Protein AF-A0A0P4WI98-F1 (afdb_monomer)

Foldseek 3Di:
DDDDPDADWDWDFDWDDDPPDTDGPDIDTLPLQAEEEEFEEDEDPLVLQLVQLVLCLVQQLVHSAAYEYEYEYEDDPCLVSNVVSNCVNPPRPNYHYHYHYDYDDGALVVRVVVSVVPDDPRHQFYDYDYSNDHDHNVRVVCRSVPDPGPPDDDDDWDWPQADVVVVQVVVVHDDDPDDDPPDDPVRTDTPPPPPDND

Radius of gyration: 18.63 Å; Cα contacts (8 Å, |Δi|>4): 311; chains: 1; bounding box: 47×48×59 Å

InterPro domains:
  IPR008428 Chondroitin N-acetylgalactosaminyltransferase [PF05679] (9-196)
  IPR029044 Nucleotide-diphospho-sugar transferases [G3DSA:3.90.550.10] (20-195)
  IPR029044 Nucleotide-diphospho-sugar transferases [SSF53448] (17-154)
  IPR051227 Chondroitin sulfate glycosyltransferase [PTHR12369] (11-196)

Solvent-accessible surface area (backbone atoms only — not comparable to full-atom values): 12168 Å² total; per-residue (Å²): 139,81,82,80,81,80,75,87,79,50,76,38,72,44,67,46,75,58,103,82,62,77,40,81,75,42,81,45,79,44,64,90,77,60,26,38,30,34,34,31,44,48,63,74,61,47,73,40,44,37,53,31,41,51,44,50,41,61,42,25,61,81,43,89,47,36,36,39,45,34,38,24,36,30,63,58,100,50,53,68,59,43,52,55,38,55,55,75,35,64,89,38,61,45,43,46,78,46,82,43,79,39,82,66,83,86,44,63,70,60,26,47,53,53,41,60,72,70,51,60,92,73,49,72,38,77,44,85,42,66,51,85,56,86,80,49,54,70,54,56,52,46,59,65,55,61,39,46,82,97,78,47,82,76,80,82,78,52,73,40,74,68,53,59,69,63,62,23,53,80,65,78,42,79,77,66,98,72,89,73,86,79,84,46,87,89,53,41,47,72,48,88,79,75,82,78,86,124

Nearest PDB structures (foldseek):
  4irp-assembly3_A  TM=8.801E-01  e=2.056E-03  Homo sapiens
  6mw5-assembly1_A  TM=6.268E-01  e=1.174E-03  Globisporangium ultimum
  5ahw-assembly3_E  TM=5.487E-01  e=3.191E-02  Mycolicibacterium smegmatis MC2 155
  6xl1-assembly1_B  TM=5.327E-01  e=4.637E-02  Treponema succinifaciens DSM 2489
  8kc0-assembly1_A  TM=4.877E-01  e=2.069E-01  synthetic construct

Mean predicted aligned error: 13.71 Å

Structure (mmCIF, N/CA/C/O backbone):
data_AF-A0A0P4WI98-F1
#
_entry.id   AF-A0A0P4WI98-F1
#
loop_
_atom_site.group_PDB
_atom_site.id
_atom_site.type_symbol
_atom_site.label_atom_id
_atom_site.label_alt_id
_atom_site.label_comp_id
_atom_site.label_asym_id
_atom_site.label_entity_id
_atom_site.label_seq_id
_atom_site.pdbx_PDB_ins_code
_atom_site.Cartn_x
_atom_site.Cartn_y
_atom_site.Cartn_z
_atom_site.occupancy
_atom_site.B_iso_or_equiv
_atom_site.auth_seq_id
_atom_site.auth_comp_id
_atom_site.auth_asym_id
_atom_site.auth_atom_id
_atom_site.pdbx_PDB_model_num
ATOM 1 N N . MET A 1 1 ? -3.860 9.285 -41.348 1.00 31.94 1 MET A N 1
ATOM 2 C CA . MET A 1 1 ? -2.802 8.400 -40.815 1.00 31.94 1 MET A CA 1
ATOM 3 C C . MET A 1 1 ? -3.021 8.312 -39.312 1.00 31.94 1 MET A C 1
ATOM 5 O O . MET A 1 1 ? -2.709 9.268 -38.624 1.00 31.94 1 MET A O 1
ATOM 9 N N . CYS A 1 2 ? -3.657 7.247 -38.821 1.00 32.75 2 CYS A N 1
ATOM 10 C CA . CYS A 1 2 ? -3.847 7.026 -37.383 1.00 32.75 2 CYS A CA 1
ATOM 11 C C . CYS A 1 2 ? -2.866 5.945 -36.934 1.00 32.75 2 CYS A C 1
ATOM 13 O O . CYS A 1 2 ? -2.950 4.805 -37.389 1.00 32.75 2 CYS A O 1
ATOM 15 N N . SER A 1 3 ? -1.919 6.323 -36.079 1.00 34.91 3 SER A N 1
ATOM 16 C CA . SER A 1 3 ? -1.042 5.401 -35.369 1.00 34.91 3 SER A CA 1
ATOM 17 C C . SER A 1 3 ? -1.870 4.607 -34.360 1.00 34.91 3 SER A C 1
ATOM 19 O O . SER A 1 3 ? -2.483 5.191 -33.468 1.00 34.91 3 SER A O 1
ATOM 21 N N . LYS A 1 4 ? -1.895 3.281 -34.502 1.00 33.59 4 LYS A N 1
ATOM 22 C CA . LYS A 1 4 ? -2.396 2.380 -33.463 1.00 33.59 4 LYS A CA 1
ATOM 23 C C . LYS A 1 4 ? -1.423 2.434 -32.283 1.00 33.59 4 LYS A C 1
ATOM 25 O O . LYS A 1 4 ? -0.285 1.998 -32.421 1.00 33.59 4 LYS A O 1
ATOM 30 N N . SER A 1 5 ? -1.867 2.973 -31.154 1.00 37.75 5 SER A N 1
ATOM 31 C CA . SER A 1 5 ? -1.235 2.752 -29.854 1.00 37.75 5 SER A CA 1
ATOM 32 C C . SER A 1 5 ? -1.527 1.309 -29.442 1.00 37.75 5 SER A C 1
ATOM 34 O O . SER A 1 5 ? -2.656 0.976 -29.087 1.00 37.75 5 SER A O 1
ATOM 36 N N . SER A 1 6 ? -0.542 0.426 -29.585 1.00 37.12 6 SER A N 1
ATOM 37 C CA . SER A 1 6 ? -0.626 -0.945 -29.082 1.00 37.12 6 SER A CA 1
ATOM 38 C C . SER A 1 6 ? -0.494 -0.920 -27.563 1.00 37.12 6 SER A C 1
ATOM 40 O O . SER A 1 6 ? 0.593 -0.651 -27.048 1.00 37.12 6 SER A O 1
ATOM 42 N N . SER A 1 7 ? -1.594 -1.188 -26.865 1.00 40.09 7 SER A N 1
ATOM 43 C CA . SER A 1 7 ? -1.575 -1.518 -25.444 1.00 40.09 7 SER A CA 1
ATOM 44 C C . SER A 1 7 ? -0.758 -2.805 -25.217 1.00 40.09 7 SER A C 1
ATOM 46 O O . SER A 1 7 ? -0.714 -3.678 -26.089 1.00 40.09 7 SER A O 1
ATOM 48 N N . PRO A 1 8 ? -0.064 -2.938 -24.079 1.00 41.56 8 PRO A N 1
ATOM 49 C CA . PRO A 1 8 ? 0.776 -4.084 -23.781 1.00 41.56 8 PRO A CA 1
ATOM 50 C C . PRO A 1 8 ? -0.104 -5.285 -23.419 1.00 41.56 8 PRO A C 1
ATOM 52 O O . PRO A 1 8 ? -0.578 -5.407 -22.293 1.00 41.56 8 PRO A O 1
ATOM 55 N N . GLU A 1 9 ? -0.310 -6.184 -24.379 1.00 42.66 9 GLU A N 1
ATOM 56 C CA . GLU A 1 9 ? -0.909 -7.499 -24.140 1.00 42.66 9 GLU A CA 1
ATOM 57 C C . GLU A 1 9 ? 0.062 -8.353 -23.311 1.00 42.66 9 GLU A C 1
ATOM 59 O O . GLU A 1 9 ? 1.153 -8.706 -23.762 1.00 42.66 9 GLU A O 1
ATOM 64 N N . ALA A 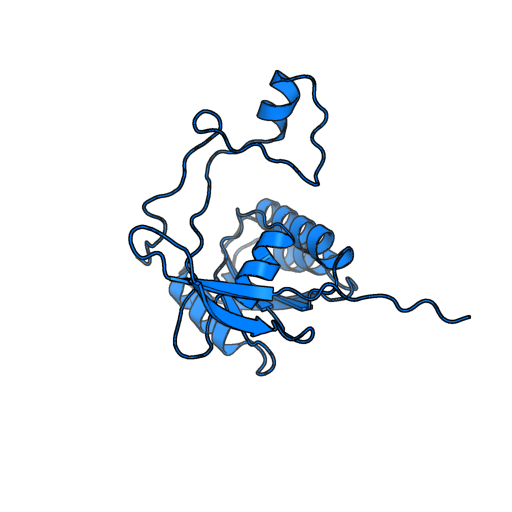1 10 ? -0.308 -8.661 -22.068 1.00 48.66 10 ALA A N 1
ATOM 65 C CA . ALA A 1 10 ? 0.427 -9.614 -21.247 1.00 48.66 10 ALA A CA 1
ATOM 66 C C . ALA A 1 10 ? -0.119 -11.028 -21.499 1.00 48.66 10 ALA A C 1
ATOM 68 O O . ALA A 1 10 ? -1.311 -11.292 -21.331 1.00 48.66 10 ALA A O 1
ATOM 69 N N . GLU A 1 11 ? 0.757 -11.955 -21.885 1.00 48.81 11 GLU A N 1
ATOM 70 C CA . GLU A 1 11 ? 0.396 -13.352 -22.129 1.00 48.81 11 GLU A CA 1
ATOM 71 C C . GLU A 1 11 ? 0.807 -14.243 -20.951 1.00 48.81 11 GLU A C 1
ATOM 73 O O . GLU A 1 11 ? 1.975 -14.279 -20.552 1.00 48.81 11 GLU A O 1
ATOM 78 N N . ARG A 1 12 ? -0.140 -15.017 -20.405 1.00 48.25 12 ARG A N 1
ATOM 79 C CA . ARG A 1 12 ? 0.166 -16.068 -19.429 1.00 48.25 12 ARG A CA 1
ATOM 80 C C . ARG A 1 12 ? 0.360 -17.398 -20.140 1.00 48.25 12 ARG A C 1
ATOM 82 O O . ARG A 1 12 ? -0.572 -17.931 -20.733 1.00 48.25 12 ARG A O 1
ATOM 89 N N . VAL A 1 13 ? 1.551 -17.970 -19.988 1.00 47.38 13 VAL A N 1
ATOM 90 C CA . VAL A 1 13 ? 1.916 -19.290 -20.511 1.00 47.38 13 VAL A CA 1
ATOM 91 C C . VAL A 1 13 ? 2.176 -20.231 -19.337 1.00 47.38 13 VAL A C 1
ATOM 93 O O . VAL A 1 13 ? 3.147 -20.065 -18.603 1.00 47.38 13 VAL A O 1
ATOM 96 N N . VAL A 1 14 ? 1.319 -21.232 -19.139 1.00 54.34 14 VAL A N 1
ATOM 97 C CA . VAL A 1 14 ? 1.580 -22.318 -18.180 1.00 54.34 14 VAL A CA 1
ATOM 98 C C . VAL A 1 14 ? 2.341 -23.414 -18.915 1.00 54.34 14 VAL A C 1
ATOM 100 O O . VAL A 1 14 ? 1.806 -23.987 -19.859 1.00 54.34 14 VAL A O 1
ATOM 103 N N . LEU A 1 15 ? 3.577 -23.706 -18.512 1.00 43.72 15 LEU A N 1
ATOM 104 C CA . LEU A 1 15 ? 4.401 -24.761 -19.110 1.00 43.72 15 LEU A CA 1
ATOM 105 C C . LEU A 1 15 ? 4.396 -26.007 -18.216 1.00 43.72 15 LEU A C 1
ATOM 107 O O . LEU A 1 15 ? 4.704 -25.914 -17.031 1.00 43.72 15 LEU A O 1
ATOM 111 N N . LEU A 1 16 ? 4.103 -27.181 -18.781 1.00 38.94 16 LEU A N 1
ATOM 112 C CA . LEU A 1 16 ? 4.424 -28.462 -18.140 1.00 38.94 16 LEU A CA 1
ATOM 113 C C . LEU A 1 16 ? 5.883 -28.779 -18.460 1.00 38.94 16 LEU A C 1
ATOM 115 O O . LEU A 1 16 ? 6.267 -28.765 -19.632 1.00 38.94 16 LEU A O 1
ATOM 119 N N . LEU A 1 17 ? 6.674 -29.084 -17.434 1.00 45.69 17 LEU A N 1
ATOM 120 C CA . LEU A 1 17 ? 8.047 -29.572 -17.569 1.00 45.69 17 LEU A CA 1
ATOM 121 C C . LEU A 1 17 ? 8.113 -31.072 -17.224 1.00 45.69 17 LEU A C 1
ATOM 123 O O . LEU A 1 17 ? 8.531 -31.428 -16.124 1.00 45.69 17 LEU A O 1
ATOM 127 N N . PRO A 1 18 ? 7.709 -31.985 -18.125 1.00 53.47 18 PRO A N 1
ATOM 128 C CA . PRO A 1 18 ? 8.226 -33.346 -18.085 1.00 53.47 18 PRO A CA 1
ATOM 129 C C . PRO A 1 18 ? 9.716 -33.318 -18.460 1.00 53.47 18 PRO A C 1
ATOM 131 O O . PRO A 1 18 ? 10.151 -32.410 -19.166 1.00 53.47 18 PRO A O 1
ATOM 134 N N . PHE A 1 19 ? 10.484 -34.313 -18.009 1.00 52.22 19 PHE A N 1
ATOM 135 C CA . PHE A 1 19 ? 11.958 -34.400 -18.014 1.00 52.22 19 PHE A CA 1
ATOM 136 C C . PHE A 1 19 ? 12.719 -34.147 -19.346 1.00 52.22 19 PHE A C 1
ATOM 138 O O . PHE A 1 19 ? 13.924 -34.377 -19.378 1.00 52.22 19 PHE A O 1
ATOM 145 N N . GLN A 1 20 ? 12.093 -33.686 -20.439 1.00 54.09 20 GLN A N 1
ATOM 146 C CA . GLN A 1 20 ? 12.786 -33.388 -21.701 1.00 54.09 20 GLN A CA 1
ATOM 147 C C . GLN A 1 20 ? 12.311 -32.144 -22.481 1.00 54.09 20 GLN A C 1
ATOM 149 O O . GLN A 1 20 ? 13.166 -31.417 -22.971 1.00 54.09 20 GLN A O 1
ATOM 154 N N . HIS A 1 21 ? 11.008 -31.857 -22.625 1.00 44.22 21 HIS A N 1
ATOM 155 C CA . HIS A 1 21 ? 10.542 -30.713 -23.436 1.00 44.22 21 HIS A CA 1
ATOM 156 C C . HIS A 1 21 ? 9.373 -29.987 -22.769 1.00 44.22 21 HIS A C 1
ATOM 158 O O . HIS A 1 21 ? 8.364 -30.613 -22.436 1.00 44.22 21 HIS A O 1
ATOM 164 N N . SER A 1 22 ? 9.492 -28.666 -22.613 1.00 37.22 22 SER A N 1
ATOM 165 C CA . SER A 1 22 ? 8.406 -27.824 -22.119 1.00 37.22 22 SER A CA 1
ATOM 166 C C . SER A 1 22 ? 7.259 -27.787 -23.131 1.00 37.22 22 SER A C 1
ATOM 168 O O . SER A 1 22 ? 7.462 -27.582 -24.328 1.00 37.22 22 SER A O 1
ATOM 170 N N . ARG A 1 23 ? 6.029 -28.003 -22.656 1.00 42.59 23 ARG A N 1
ATOM 171 C CA . ARG A 1 23 ? 4.810 -27.839 -23.462 1.00 42.59 23 ARG A CA 1
ATOM 172 C C . ARG A 1 23 ? 3.920 -26.781 -22.835 1.00 42.59 23 ARG A C 1
ATOM 174 O O . ARG A 1 23 ? 3.648 -26.842 -21.638 1.00 42.59 23 ARG A O 1
ATOM 181 N N . VAL A 1 24 ? 3.451 -25.839 -23.649 1.00 46.06 24 VAL A N 1
ATOM 182 C CA . VAL A 1 24 ? 2.422 -24.871 -23.250 1.00 46.06 24 VAL A CA 1
ATOM 183 C C . VAL A 1 24 ? 1.124 -25.628 -22.985 1.00 46.06 24 VAL A C 1
ATOM 185 O O . VAL A 1 24 ? 0.573 -26.253 -23.884 1.00 46.06 24 VAL A O 1
ATOM 188 N N . LEU A 1 25 ? 0.658 -25.597 -21.742 1.00 43.00 25 LEU A N 1
ATOM 189 C CA . LEU A 1 25 ? -0.607 -26.181 -21.301 1.00 43.00 25 LEU A CA 1
ATOM 190 C C . LEU A 1 25 ? -1.765 -25.210 -21.385 1.00 43.00 25 LEU A C 1
ATOM 192 O O . LEU A 1 25 ? -2.903 -25.619 -21.592 1.00 43.00 25 LEU A O 1
ATOM 196 N N . ARG A 1 26 ? -1.491 -23.931 -21.138 1.00 44.34 26 ARG A N 1
ATOM 197 C CA . ARG A 1 26 ? -2.530 -22.916 -21.074 1.00 44.34 26 ARG A CA 1
ATOM 198 C C . ARG A 1 26 ? -1.952 -21.582 -21.496 1.00 44.34 26 ARG A C 1
ATOM 200 O O . ARG A 1 26 ? -0.954 -21.143 -20.927 1.00 44.34 26 ARG A O 1
ATOM 207 N N . HIS A 1 27 ? -2.582 -20.996 -22.503 1.00 40.81 27 HIS A N 1
ATOM 208 C CA . HIS A 1 27 ? -2.375 -19.624 -22.936 1.00 40.81 27 HIS A CA 1
ATOM 209 C C . HIS A 1 27 ? -3.593 -18.844 -22.451 1.00 40.81 27 HIS A C 1
ATOM 211 O O . HIS A 1 27 ? -4.717 -19.161 -22.842 1.00 40.81 27 HIS A O 1
ATOM 217 N N . THR A 1 28 ? -3.394 -17.925 -21.513 1.00 46.81 28 THR A N 1
ATOM 218 C CA . THR A 1 28 ? -4.473 -17.067 -21.015 1.00 46.81 28 THR A CA 1
ATOM 219 C C . THR A 1 28 ? -4.110 -15.632 -21.349 1.00 46.81 28 THR A C 1
ATOM 221 O O . THR A 1 28 ? -3.076 -15.131 -20.904 1.00 46.81 28 THR A O 1
ATOM 224 N N . HIS A 1 29 ? -4.952 -14.989 -22.151 1.00 45.19 29 HIS A N 1
ATOM 225 C CA . HIS A 1 29 ? -4.854 -13.563 -22.438 1.00 45.19 29 HIS A CA 1
ATOM 226 C C . HIS A 1 29 ? -5.282 -12.801 -21.180 1.00 45.19 29 HIS A C 1
ATOM 228 O O . HIS A 1 29 ? -6.373 -13.040 -20.656 1.00 45.19 29 HIS A O 1
ATOM 234 N N . VAL A 1 30 ? -4.398 -11.964 -20.639 1.00 51.88 30 VAL A N 1
ATOM 235 C CA . VAL A 1 30 ? -4.723 -11.091 -19.506 1.00 51.88 30 VAL A CA 1
ATOM 236 C C . VAL A 1 30 ? -5.463 -9.906 -20.104 1.00 51.88 30 VAL A C 1
ATOM 238 O O . VAL A 1 30 ? -4.858 -9.062 -20.764 1.00 51.88 30 VAL A O 1
ATOM 241 N N . ALA A 1 31 ? -6.788 -9.892 -19.959 1.00 50.66 31 ALA A N 1
ATOM 242 C CA . ALA A 1 31 ? -7.617 -8.860 -20.562 1.00 50.66 31 ALA A CA 1
ATOM 243 C C . ALA A 1 31 ? -7.155 -7.471 -20.091 1.00 50.66 31 ALA A C 1
ATOM 245 O O . ALA A 1 31 ? -6.957 -7.237 -18.902 1.00 50.66 31 ALA A O 1
ATOM 246 N N . ALA A 1 32 ? -7.033 -6.522 -21.018 1.00 53.72 32 ALA A N 1
ATOM 247 C CA . ALA A 1 32 ? -6.538 -5.162 -20.772 1.00 53.72 32 ALA A CA 1
ATOM 248 C C . ALA A 1 32 ? -7.406 -4.308 -19.814 1.00 53.72 32 ALA A C 1
ATOM 250 O O . ALA A 1 32 ? -7.160 -3.120 -19.647 1.00 53.72 32 ALA A O 1
ATOM 251 N N . ALA A 1 33 ? -8.438 -4.891 -19.200 1.00 64.44 33 ALA A N 1
ATOM 252 C CA . ALA A 1 33 ? -9.398 -4.213 -18.342 1.00 64.44 33 ALA A CA 1
ATOM 253 C C . ALA A 1 33 ? -9.355 -4.694 -16.882 1.00 64.44 33 ALA A C 1
ATOM 255 O O . ALA A 1 33 ? -10.234 -4.314 -16.118 1.00 64.44 33 ALA A O 1
ATOM 256 N N . GLN A 1 34 ? -8.371 -5.483 -16.454 1.00 82.38 34 GLN A N 1
ATOM 257 C CA . GLN A 1 34 ? -8.377 -5.941 -15.064 1.00 82.38 34 GLN A CA 1
ATOM 258 C C . GLN A 1 34 ? -7.992 -4.840 -14.076 1.00 82.38 34 GLN A C 1
ATOM 260 O O . GLN A 1 34 ? -7.037 -4.095 -14.305 1.00 82.38 34 GLN A O 1
ATOM 265 N N . VAL A 1 35 ? -8.756 -4.730 -12.986 1.00 89.81 35 VAL A N 1
ATOM 266 C CA . VAL A 1 35 ? -8.486 -3.792 -11.888 1.00 89.81 35 VAL A CA 1
ATOM 267 C C . VAL A 1 35 ? -7.823 -4.545 -10.738 1.00 89.81 35 VAL A C 1
ATOM 269 O O . VAL A 1 35 ? -8.359 -5.535 -10.233 1.00 89.81 35 VAL A O 1
ATOM 272 N N . LEU A 1 36 ? -6.648 -4.067 -10.326 1.00 92.12 36 LEU A N 1
ATOM 273 C CA . LEU A 1 36 ? -5.904 -4.586 -9.182 1.00 92.12 36 LEU A CA 1
ATOM 274 C C . LEU A 1 36 ? -6.253 -3.783 -7.925 1.00 92.12 36 LEU A C 1
ATOM 276 O O . LEU A 1 36 ? -5.922 -2.604 -7.825 1.00 92.12 36 LEU A O 1
ATOM 280 N N . GLY A 1 37 ? -6.867 -4.429 -6.941 1.00 93.81 37 GLY A N 1
ATOM 281 C CA . GLY A 1 37 ? -7.023 -3.874 -5.601 1.00 93.81 37 GLY A CA 1
ATOM 282 C C . GLY A 1 37 ? -5.754 -4.096 -4.790 1.00 93.81 37 GLY A C 1
ATOM 283 O O . GLY A 1 37 ? -5.202 -5.194 -4.782 1.00 93.81 37 GLY A O 1
ATOM 284 N N . VAL A 1 38 ? -5.281 -3.073 -4.092 1.00 95.19 38 VAL A N 1
ATOM 285 C CA . VAL A 1 38 ? -4.143 -3.153 -3.175 1.00 95.19 38 VAL A CA 1
ATOM 286 C C . VAL A 1 38 ? -4.619 -2.706 -1.808 1.00 95.19 38 VAL A C 1
ATOM 288 O O . VAL A 1 38 ? -5.110 -1.592 -1.674 1.00 95.19 38 VAL A O 1
ATOM 291 N N . ILE A 1 39 ? -4.473 -3.558 -0.796 1.00 95.69 39 ILE A N 1
ATOM 292 C CA . ILE A 1 39 ? -4.896 -3.248 0.574 1.00 95.69 39 ILE A CA 1
ATOM 293 C C . ILE A 1 39 ? -3.666 -3.132 1.457 1.00 95.69 39 ILE A C 1
ATOM 295 O O . ILE A 1 39 ? -2.865 -4.066 1.520 1.00 95.69 39 ILE A O 1
ATOM 299 N N . VAL A 1 40 ? -3.554 -2.004 2.155 1.00 96.38 40 VAL A N 1
ATOM 300 C CA . VAL A 1 40 ? -2.428 -1.682 3.033 1.00 96.38 40 VAL A CA 1
ATOM 301 C C . VAL A 1 40 ? -2.954 -1.332 4.426 1.00 96.38 40 VAL A C 1
ATOM 303 O O . VAL A 1 40 ? -3.389 -0.199 4.650 1.00 96.38 40 VAL A O 1
ATOM 306 N N . PRO A 1 41 ? -2.952 -2.284 5.374 1.00 95.69 41 PRO A N 1
ATOM 307 C CA . PRO A 1 41 ? -3.261 -1.995 6.765 1.00 95.69 41 PRO A CA 1
ATOM 308 C C . PRO A 1 41 ? -2.037 -1.403 7.477 1.00 95.69 41 PRO A C 1
ATOM 310 O O . PRO A 1 41 ? -0.951 -1.982 7.433 1.00 95.69 41 PRO A O 1
ATOM 313 N N . LEU A 1 42 ? -2.202 -0.286 8.186 1.00 95.25 42 LEU A N 1
ATOM 314 C CA . LEU A 1 42 ? -1.117 0.325 8.966 1.00 95.25 42 LEU A CA 1
ATOM 315 C C . LEU A 1 42 ? -1.616 1.135 10.170 1.00 95.25 42 LEU A C 1
ATOM 317 O O . LEU A 1 42 ? -2.766 1.556 10.215 1.00 95.25 42 LEU A O 1
ATOM 321 N N . GLN A 1 43 ? -0.709 1.368 11.117 1.00 93.88 43 GLN A N 1
ATOM 322 C CA . GLN A 1 43 ? -0.821 2.351 12.196 1.00 93.88 43 GLN A CA 1
ATOM 323 C C . GLN A 1 43 ? 0.484 3.154 12.216 1.00 93.88 43 GLN A C 1
ATOM 325 O O . GLN A 1 43 ? 1.565 2.559 12.136 1.00 93.88 43 GLN A O 1
ATOM 330 N N . GLY A 1 44 ? 0.411 4.480 12.286 1.00 91.00 44 GLY A N 1
ATOM 331 C CA . GLY A 1 44 ? 1.578 5.350 12.181 1.00 91.00 44 GLY A CA 1
ATOM 332 C C . GLY A 1 44 ? 2.274 5.250 10.820 1.00 91.00 44 GLY A C 1
ATOM 333 O O . GLY A 1 44 ? 1.627 5.153 9.778 1.00 91.00 44 GLY A O 1
ATOM 334 N N . LEU A 1 45 ? 3.614 5.283 10.835 1.00 91.19 45 LEU A N 1
ATOM 335 C CA . LEU A 1 45 ? 4.487 5.063 9.667 1.00 91.19 45 LEU A CA 1
ATOM 336 C C . LEU A 1 45 ? 4.186 5.964 8.450 1.00 91.19 45 LEU A C 1
ATOM 338 O O . LEU A 1 45 ? 4.324 5.531 7.305 1.00 91.19 45 LEU A O 1
ATOM 342 N N . VAL A 1 46 ? 3.831 7.229 8.689 1.00 94.38 46 VAL A N 1
ATOM 343 C CA . VAL A 1 46 ? 3.462 8.192 7.632 1.00 94.38 46 VAL A CA 1
ATOM 344 C C . VAL A 1 46 ? 4.552 8.325 6.562 1.00 94.38 46 VAL A C 1
ATOM 346 O O . VAL A 1 46 ? 4.252 8.242 5.377 1.00 94.38 46 VAL A O 1
ATOM 349 N N . GLU A 1 47 ? 5.827 8.402 6.948 1.00 94.25 47 GLU A N 1
ATOM 350 C CA . GLU A 1 47 ? 6.944 8.473 5.987 1.00 94.25 47 GLU A CA 1
ATOM 351 C C . GLU A 1 47 ? 7.024 7.238 5.067 1.00 94.25 47 GLU A C 1
ATOM 353 O O . GLU A 1 47 ? 7.408 7.321 3.897 1.00 94.25 47 GLU A O 1
ATOM 358 N N . ALA A 1 48 ? 6.672 6.055 5.584 1.00 93.75 48 ALA A N 1
ATOM 359 C CA . ALA A 1 48 ? 6.620 4.846 4.770 1.00 93.75 48 ALA A CA 1
ATOM 360 C C . ALA A 1 48 ? 5.425 4.878 3.814 1.00 93.75 48 ALA A C 1
ATOM 362 O O . ALA A 1 48 ? 5.577 4.497 2.654 1.00 93.75 48 ALA A O 1
ATOM 363 N N . LEU A 1 49 ? 4.278 5.390 4.270 1.00 96.19 49 LEU A N 1
ATOM 364 C CA . LEU A 1 49 ? 3.102 5.591 3.431 1.00 96.19 49 LEU A CA 1
ATOM 365 C C . LEU A 1 49 ? 3.391 6.573 2.288 1.00 96.19 49 LEU A C 1
ATOM 367 O O . LEU A 1 49 ? 3.086 6.263 1.142 1.00 96.19 49 LEU A O 1
ATOM 371 N N . GLU A 1 50 ? 4.040 7.706 2.553 1.00 95.75 50 GLU A N 1
ATOM 372 C CA . GLU A 1 50 ? 4.427 8.677 1.517 1.00 95.75 50 GLU A CA 1
ATOM 373 C C . GLU A 1 50 ? 5.310 8.046 0.433 1.00 95.75 50 GLU A C 1
ATOM 375 O O . GLU A 1 50 ? 5.096 8.242 -0.770 1.00 95.75 50 GLU A O 1
ATOM 380 N N . ARG A 1 51 ? 6.291 7.236 0.852 1.00 95.44 51 ARG A N 1
ATOM 381 C CA . ARG A 1 51 ? 7.147 6.476 -0.065 1.00 95.44 51 ARG A CA 1
ATOM 382 C C . ARG A 1 51 ? 6.352 5.468 -0.888 1.00 95.44 51 ARG A C 1
ATOM 384 O O . ARG A 1 51 ? 6.587 5.358 -2.091 1.00 95.44 51 ARG A O 1
ATOM 391 N N . LEU A 1 52 ? 5.437 4.737 -0.253 1.00 95.88 52 LEU A N 1
ATOM 392 C CA . LEU A 1 52 ? 4.578 3.758 -0.913 1.00 95.88 52 LEU A CA 1
ATOM 393 C C . LEU A 1 52 ? 3.701 4.436 -1.973 1.00 95.88 52 LEU A C 1
ATOM 395 O O . LEU A 1 52 ? 3.704 4.026 -3.131 1.00 95.88 52 LEU A O 1
ATOM 399 N N . VAL A 1 53 ? 3.008 5.512 -1.594 1.00 96.44 53 VAL A N 1
ATOM 400 C CA . VAL A 1 53 ? 2.135 6.299 -2.475 1.00 96.44 53 VAL A CA 1
ATOM 401 C C . VAL A 1 53 ? 2.922 6.852 -3.661 1.00 96.44 53 VAL A C 1
ATOM 403 O O . VAL A 1 53 ? 2.490 6.716 -4.805 1.00 96.44 53 VAL A O 1
ATOM 406 N N . THR A 1 54 ? 4.113 7.405 -3.413 1.00 95.75 54 THR A N 1
ATOM 407 C CA . THR A 1 54 ? 5.000 7.900 -4.476 1.00 95.75 54 THR A CA 1
ATOM 408 C C . THR A 1 54 ? 5.393 6.782 -5.439 1.00 95.75 54 THR A C 1
ATOM 410 O O . THR A 1 54 ? 5.313 6.960 -6.653 1.00 95.75 54 THR A O 1
ATOM 413 N N . ASN A 1 55 ? 5.759 5.608 -4.920 1.00 95.06 55 ASN A N 1
ATOM 414 C CA . ASN A 1 55 ? 6.135 4.470 -5.748 1.00 95.06 55 ASN A CA 1
ATOM 415 C C . ASN A 1 55 ? 4.967 3.949 -6.602 1.00 95.06 55 ASN A C 1
ATOM 417 O O . ASN A 1 55 ? 5.167 3.682 -7.785 1.00 95.06 55 ASN A O 1
ATOM 421 N N . PHE A 1 56 ? 3.755 3.849 -6.049 1.00 95.50 56 PHE A N 1
ATOM 422 C CA . PHE A 1 56 ? 2.571 3.472 -6.829 1.00 95.50 56 PHE A CA 1
ATOM 423 C C . PHE A 1 56 ? 2.234 4.509 -7.895 1.00 95.50 56 PHE A C 1
ATOM 425 O O . PHE A 1 56 ? 1.955 4.129 -9.030 1.00 95.50 56 PHE A O 1
ATOM 432 N N . ARG A 1 57 ? 2.316 5.802 -7.568 1.00 95.38 57 ARG A N 1
ATOM 433 C CA . ARG A 1 57 ? 2.098 6.874 -8.541 1.00 95.38 57 ARG A CA 1
ATOM 434 C C . ARG A 1 57 ? 3.055 6.755 -9.723 1.00 95.38 57 ARG A C 1
ATOM 436 O O . ARG A 1 57 ? 2.600 6.726 -10.857 1.00 95.38 57 ARG A O 1
ATOM 443 N N . GLU A 1 58 ? 4.356 6.637 -9.461 1.00 93.25 58 GLU A N 1
ATOM 444 C CA . GLU A 1 58 ? 5.379 6.509 -10.509 1.00 93.25 58 GLU A CA 1
ATOM 445 C C . GLU A 1 58 ? 5.173 5.260 -11.375 1.00 93.25 58 GLU A C 1
ATOM 447 O O . GLU A 1 58 ? 5.306 5.316 -12.594 1.00 93.25 58 GLU A O 1
ATOM 452 N N . VAL A 1 59 ? 4.833 4.125 -10.759 1.00 91.75 59 VAL A N 1
ATOM 453 C CA . VAL A 1 59 ? 4.636 2.864 -11.485 1.00 91.75 59 VAL A CA 1
ATOM 454 C C . VAL A 1 59 ? 3.368 2.883 -12.337 1.00 91.75 59 VAL A C 1
ATOM 456 O O . VAL A 1 59 ? 3.385 2.339 -13.441 1.00 91.75 59 VAL A O 1
A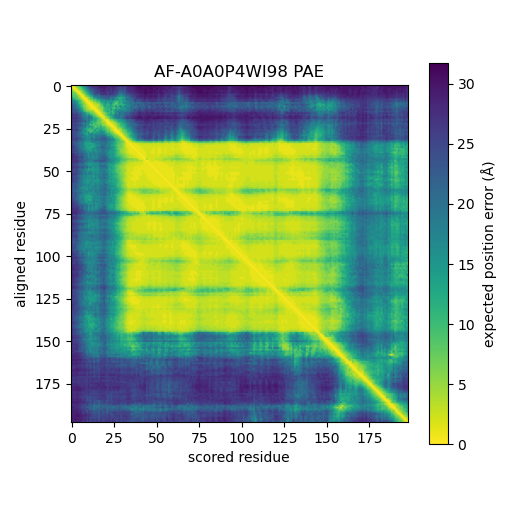TOM 459 N N . VAL A 1 60 ? 2.276 3.459 -11.823 1.00 93.31 60 VAL A N 1
ATOM 460 C CA . VAL A 1 60 ? 0.971 3.441 -12.494 1.00 93.31 60 VAL A CA 1
ATOM 461 C C . VAL A 1 60 ? 0.883 4.513 -13.574 1.00 93.31 60 VAL A C 1
ATOM 463 O O . VAL A 1 60 ? 0.419 4.197 -14.664 1.00 93.31 60 VAL A O 1
ATOM 466 N N . GLN A 1 61 ? 1.391 5.724 -13.320 1.00 90.12 61 GLN A N 1
ATOM 467 C CA . GLN A 1 61 ? 1.323 6.856 -14.253 1.00 90.12 61 GLN A CA 1
ATOM 468 C C . GLN A 1 61 ? 1.918 6.541 -15.635 1.00 90.12 61 GLN A C 1
ATOM 470 O O . GLN A 1 61 ? 1.381 6.980 -16.648 1.00 90.12 61 GLN A O 1
ATOM 475 N N . ASP A 1 62 ? 3.002 5.764 -15.687 1.00 82.62 62 ASP A N 1
ATOM 476 C CA . ASP A 1 62 ? 3.674 5.378 -16.935 1.00 82.62 62 ASP A CA 1
ATOM 477 C C . ASP A 1 62 ? 3.170 4.021 -17.482 1.00 82.62 62 ASP A C 1
ATOM 479 O O . ASP A 1 62 ? 3.891 3.294 -18.177 1.00 82.62 62 ASP A O 1
ATOM 483 N N . SER A 1 63 ? 1.946 3.616 -17.132 1.00 85.38 63 SER A N 1
ATOM 484 C CA . SER A 1 63 ? 1.396 2.305 -17.479 1.00 85.38 63 SER A CA 1
ATOM 485 C C . SER A 1 63 ? -0.106 2.336 -17.766 1.00 85.38 63 SER A C 1
ATOM 487 O O . SER A 1 63 ? -0.820 3.208 -17.296 1.00 85.38 63 SER A O 1
ATOM 489 N N . ASP A 1 64 ? -0.605 1.309 -18.456 1.00 87.12 64 ASP A N 1
ATOM 490 C CA . ASP A 1 64 ? -2.046 1.102 -18.677 1.00 87.12 64 ASP A CA 1
ATOM 491 C C . ASP A 1 64 ? -2.718 0.317 -17.528 1.00 87.12 64 ASP A C 1
ATOM 493 O O . ASP A 1 64 ? -3.744 -0.340 -17.715 1.00 87.12 64 ASP A O 1
ATOM 497 N N . LEU A 1 65 ? -2.103 0.300 -16.340 1.00 90.19 65 LEU A N 1
ATOM 498 C CA . LEU A 1 65 ? -2.628 -0.428 -15.188 1.00 90.19 65 LEU A CA 1
ATOM 499 C C . LEU A 1 65 ? -3.764 0.352 -14.526 1.00 90.19 65 LEU A C 1
ATOM 501 O O . LEU A 1 65 ? -3.677 1.561 -14.331 1.00 90.19 65 LEU A O 1
ATOM 505 N N . ARG A 1 66 ? -4.802 -0.374 -14.102 1.00 93.12 66 ARG A N 1
ATOM 506 C CA . ARG A 1 66 ? -5.863 0.163 -13.245 1.00 93.12 66 ARG A CA 1
ATOM 507 C C . ARG A 1 66 ? -5.706 -0.401 -11.842 1.00 93.12 66 ARG A C 1
ATOM 509 O O . ARG A 1 66 ? -5.801 -1.612 -11.647 1.00 93.12 66 ARG A O 1
ATOM 516 N N . VAL A 1 67 ? -5.431 0.473 -10.881 1.00 94.12 67 VAL A N 1
ATOM 517 C CA . VAL A 1 67 ? -5.115 0.116 -9.497 1.00 94.12 67 VAL A CA 1
ATOM 518 C C . VAL A 1 67 ? -6.011 0.892 -8.541 1.00 94.12 67 VAL A C 1
ATOM 520 O O . VAL A 1 67 ? -6.142 2.108 -8.657 1.00 94.12 67 VAL A O 1
ATOM 523 N N . VAL A 1 68 ? -6.582 0.194 -7.563 1.00 95.25 68 VAL A N 1
ATOM 524 C CA . VAL A 1 68 ? -7.257 0.802 -6.412 1.00 95.25 68 VAL A CA 1
ATOM 525 C C . VAL A 1 68 ? -6.370 0.595 -5.188 1.00 95.25 68 VAL A C 1
ATOM 527 O O . VAL A 1 68 ? -6.233 -0.524 -4.702 1.00 95.25 68 VAL A O 1
ATOM 530 N N . LEU A 1 69 ? -5.748 1.662 -4.692 1.00 95.88 69 LEU A N 1
ATOM 531 C CA . LEU A 1 69 ? -4.932 1.654 -3.481 1.00 95.88 69 LEU A CA 1
ATOM 532 C C . LEU A 1 69 ? -5.805 1.984 -2.263 1.00 95.88 69 LEU A C 1
ATOM 534 O O . LEU A 1 69 ? -6.171 3.139 -2.043 1.00 95.88 69 LEU A O 1
ATOM 538 N N . SER A 1 70 ? -6.134 0.965 -1.475 1.00 96.12 70 SER A N 1
ATOM 539 C CA . SER A 1 70 ? -6.916 1.074 -0.247 1.00 96.12 70 SER A CA 1
ATOM 540 C C . SER A 1 70 ? -6.021 1.059 0.980 1.00 96.12 70 SER A C 1
ATOM 542 O O . SER A 1 70 ? -5.350 0.072 1.291 1.00 96.12 70 SER A O 1
ATOM 544 N N . ILE A 1 71 ? -6.021 2.184 1.682 1.00 96.69 71 ILE A N 1
ATOM 545 C CA . ILE A 1 71 ? -5.310 2.374 2.932 1.00 96.69 71 ILE A CA 1
ATOM 546 C C . ILE A 1 71 ? -6.291 2.158 4.080 1.00 96.69 71 ILE A C 1
ATOM 548 O O . ILE A 1 71 ? -7.268 2.897 4.219 1.00 96.69 71 ILE A O 1
ATOM 552 N N . VAL A 1 72 ? -6.019 1.151 4.909 1.00 96.75 72 VAL A N 1
ATOM 553 C CA . VAL A 1 72 ? -6.791 0.875 6.124 1.00 96.75 72 VAL A CA 1
ATOM 554 C C . VAL A 1 72 ? -5.967 1.326 7.321 1.00 96.75 72 VAL A C 1
ATOM 556 O O . VAL A 1 72 ? -5.064 0.627 7.784 1.00 96.75 72 VAL A O 1
ATOM 559 N N . TYR A 1 73 ? -6.253 2.538 7.779 1.00 96.75 73 TYR A N 1
ATOM 560 C CA . TYR A 1 73 ? -5.501 3.226 8.812 1.00 96.75 73 TYR A CA 1
ATOM 561 C C . TYR A 1 73 ? -6.109 2.972 10.186 1.00 96.75 73 TYR A C 1
ATOM 563 O O . TYR A 1 73 ? -7.291 3.222 10.409 1.00 96.75 73 TYR A O 1
ATOM 571 N N . PHE A 1 74 ? -5.313 2.469 11.118 1.00 95.94 74 PHE A N 1
ATOM 572 C CA . PHE A 1 74 ? -5.733 2.320 12.503 1.00 95.94 74 PHE A CA 1
ATOM 573 C C . PHE A 1 74 ? -5.491 3.635 13.221 1.00 95.94 74 PHE A C 1
ATOM 575 O O . PHE A 1 74 ? -4.370 4.137 13.215 1.00 95.94 74 PHE A O 1
ATOM 582 N N . ASP A 1 75 ? -6.559 4.169 13.800 1.00 89.75 75 ASP A N 1
ATOM 583 C CA . ASP A 1 75 ? -6.599 5.499 14.383 1.00 89.75 75 ASP A CA 1
ATOM 584 C C . ASP A 1 75 ? -5.446 5.715 15.368 1.00 89.75 75 ASP A C 1
ATOM 586 O O . ASP A 1 75 ? -5.181 4.894 16.258 1.00 89.75 75 ASP A O 1
ATOM 590 N N . ASP A 1 76 ? -4.744 6.823 15.169 1.00 89.00 76 ASP A N 1
ATOM 591 C CA . ASP A 1 76 ? -3.673 7.298 16.024 1.00 89.00 76 ASP A CA 1
ATOM 592 C C . ASP A 1 76 ? -3.542 8.830 15.917 1.00 89.00 76 ASP A C 1
ATOM 594 O O . ASP A 1 76 ? -4.381 9.528 15.346 1.00 89.00 76 ASP A O 1
ATOM 598 N N . GLN A 1 77 ? -2.476 9.378 16.497 1.00 91.06 77 GLN A N 1
ATOM 599 C CA . GLN A 1 77 ? -2.214 10.818 16.499 1.00 91.06 77 GLN A CA 1
ATOM 600 C C . GLN A 1 77 ? -1.854 11.415 15.119 1.00 91.06 77 GLN A C 1
ATOM 602 O O . GLN A 1 77 ? -1.755 12.633 15.022 1.00 91.06 77 GLN A O 1
ATOM 607 N N . HIS A 1 78 ? -1.652 10.590 14.086 1.00 93.25 78 HIS A N 1
ATOM 608 C CA . HIS A 1 78 ? -1.156 10.955 12.755 1.00 93.25 78 HIS A CA 1
ATOM 609 C C . HIS A 1 78 ? -2.153 10.672 11.611 1.00 93.25 78 HIS A C 1
ATOM 611 O O . HIS A 1 78 ? -1.784 10.705 10.432 1.00 93.25 78 HIS A O 1
ATOM 617 N N . THR A 1 79 ? -3.425 10.400 11.925 1.00 94.81 79 THR A N 1
ATOM 618 C CA . THR A 1 79 ? -4.474 10.102 10.932 1.00 94.81 79 THR A CA 1
ATOM 619 C C . THR A 1 79 ? -4.611 11.195 9.858 1.00 94.81 79 THR A C 1
ATOM 621 O O . THR A 1 79 ? -4.832 10.887 8.684 1.00 94.81 79 THR A O 1
ATOM 624 N N . LEU A 1 80 ? -4.463 12.475 10.226 1.00 94.81 80 LEU A N 1
ATOM 625 C CA . LEU A 1 80 ? -4.569 13.596 9.283 1.00 94.81 80 LEU A CA 1
ATOM 626 C C . LEU A 1 80 ? -3.381 13.642 8.317 1.00 94.81 80 LEU A C 1
ATOM 628 O O . LEU A 1 80 ? -3.565 13.845 7.117 1.00 94.81 80 LEU A O 1
ATOM 632 N N . GLU A 1 81 ? -2.174 13.424 8.825 1.00 95.44 81 GLU A N 1
ATOM 633 C CA . GLU A 1 81 ? -0.944 13.371 8.044 1.00 95.44 81 GLU A CA 1
ATOM 634 C C . GLU A 1 81 ? -0.950 12.168 7.097 1.00 95.44 81 GLU A C 1
ATOM 636 O O . GLU A 1 81 ? -0.582 12.297 5.930 1.00 95.44 81 GLU A O 1
ATOM 641 N N . ALA A 1 82 ? -1.448 11.016 7.553 1.00 95.00 82 ALA A N 1
ATOM 642 C CA . ALA A 1 82 ? -1.615 9.835 6.713 1.00 95.00 82 ALA A CA 1
ATOM 643 C C . ALA A 1 82 ? -2.627 10.062 5.577 1.00 95.00 82 ALA A C 1
ATOM 645 O O . ALA A 1 82 ? -2.369 9.685 4.431 1.00 95.00 82 ALA A O 1
ATOM 646 N N . ALA A 1 83 ? -3.755 10.720 5.866 1.00 95.50 83 ALA A N 1
ATOM 647 C CA . ALA A 1 83 ? -4.719 11.102 4.838 1.00 95.50 83 ALA A CA 1
ATOM 648 C C . ALA A 1 83 ? -4.088 12.069 3.821 1.00 95.50 83 ALA A C 1
ATOM 650 O O . ALA A 1 83 ? -4.213 11.861 2.614 1.00 95.50 83 ALA A O 1
ATOM 651 N N . ALA A 1 84 ? -3.344 13.075 4.292 1.00 95.75 84 ALA A N 1
ATOM 652 C CA . ALA A 1 84 ? -2.637 14.025 3.436 1.00 95.75 84 ALA A CA 1
ATOM 653 C C . ALA A 1 84 ? -1.563 13.356 2.559 1.00 95.75 84 ALA A C 1
ATOM 655 O O . ALA A 1 84 ? -1.414 13.716 1.392 1.00 95.75 84 ALA A O 1
ATOM 656 N N . ALA A 1 85 ? -0.854 12.347 3.072 1.00 94.44 85 ALA A N 1
ATOM 657 C CA . ALA A 1 85 ? 0.101 11.570 2.286 1.00 94.44 85 ALA A CA 1
ATOM 658 C C . ALA A 1 85 ? -0.576 10.861 1.099 1.00 94.44 85 ALA A C 1
ATOM 660 O O . ALA A 1 85 ? -0.019 10.814 0.001 1.00 94.44 85 ALA A O 1
ATOM 661 N N . LEU A 1 86 ? -1.797 10.347 1.288 1.00 95.06 86 LEU A N 1
ATOM 662 C CA . LEU A 1 86 ? -2.551 9.672 0.228 1.00 95.06 86 LEU A CA 1
ATOM 663 C C . LEU A 1 86 ? -3.092 10.640 -0.834 1.00 95.06 86 LEU A C 1
ATOM 665 O O . LEU A 1 86 ? -3.220 10.268 -2.004 1.00 95.06 86 LEU A O 1
ATOM 669 N N . GLU A 1 87 ? -3.361 11.892 -0.461 1.00 93.38 87 GLU A N 1
ATOM 670 C CA . GLU A 1 87 ? -3.788 12.938 -1.397 1.00 93.38 87 GLU A CA 1
ATOM 671 C C . GLU A 1 87 ? -2.765 13.164 -2.525 1.00 93.38 87 GLU A C 1
ATOM 673 O O . GLU A 1 87 ? -3.149 13.497 -3.645 1.00 93.38 87 GLU A O 1
ATOM 678 N N . ALA A 1 88 ? -1.477 12.881 -2.291 1.00 90.38 88 ALA A N 1
ATOM 679 C CA . ALA A 1 88 ? -0.420 12.990 -3.301 1.00 90.38 88 ALA A CA 1
ATOM 680 C C . ALA A 1 88 ? -0.574 12.031 -4.502 1.00 90.38 88 ALA A C 1
ATOM 682 O O . ALA A 1 88 ? 0.095 12.227 -5.525 1.00 90.38 88 ALA A O 1
ATOM 683 N N . ALA A 1 89 ? -1.423 11.002 -4.389 1.00 90.19 89 ALA A N 1
ATOM 684 C CA . ALA A 1 89 ? -1.787 10.112 -5.493 1.00 90.19 89 ALA A CA 1
ATOM 685 C C . ALA A 1 89 ? -3.046 10.556 -6.254 1.00 90.19 89 ALA A C 1
ATOM 687 O O . ALA A 1 89 ? -3.295 10.035 -7.346 1.00 90.19 89 ALA A O 1
ATOM 688 N N . ARG A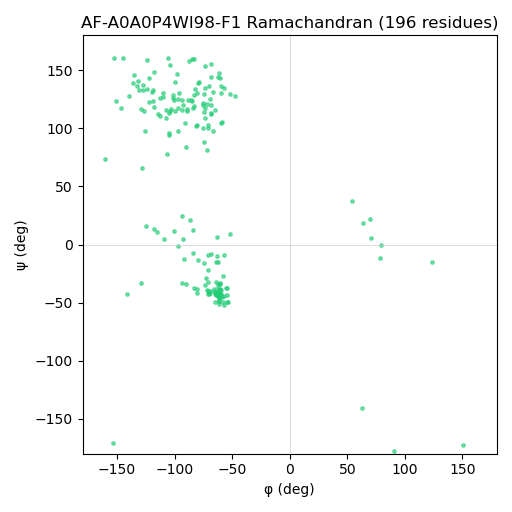 1 90 ? -3.834 11.514 -5.741 1.00 90.06 90 ARG A N 1
ATOM 689 C CA . ARG A 1 90 ? -5.037 11.977 -6.446 1.00 90.06 90 ARG A CA 1
ATOM 690 C C . ARG A 1 90 ? -4.696 12.573 -7.807 1.00 90.06 90 ARG A C 1
ATOM 692 O O . ARG A 1 90 ? -3.700 13.267 -7.975 1.00 90.06 90 ARG A O 1
ATOM 699 N N . GLY A 1 91 ? -5.574 12.321 -8.776 1.00 88.50 91 GLY A N 1
ATOM 700 C CA . GLY A 1 91 ? -5.428 12.819 -10.146 1.00 88.50 91 GLY A CA 1
ATOM 701 C C . GLY A 1 91 ? -4.440 12.026 -11.003 1.00 88.50 91 GLY A C 1
ATOM 702 O O . GLY A 1 91 ? -4.289 12.340 -12.180 1.00 88.50 91 GLY A O 1
ATOM 703 N N . THR A 1 92 ? -3.805 10.991 -10.451 1.00 93.19 92 THR A N 1
ATOM 704 C CA . THR A 1 92 ? -2.996 10.050 -11.230 1.00 93.19 92 THR A CA 1
ATOM 705 C C . THR A 1 92 ? -3.924 9.153 -12.042 1.00 93.19 92 THR A C 1
ATOM 707 O O . THR A 1 92 ? -4.739 8.421 -11.479 1.00 93.19 92 THR A O 1
ATOM 710 N N . GLU A 1 93 ? -3.827 9.214 -13.369 1.00 92.50 93 GLU A N 1
ATOM 711 C CA . GLU A 1 93 ? -4.626 8.359 -14.247 1.00 92.50 93 GLU A CA 1
ATOM 712 C C . GLU A 1 93 ? -4.328 6.877 -13.967 1.00 92.50 93 GLU A C 1
ATOM 714 O O . GLU A 1 93 ? -3.185 6.493 -13.736 1.00 92.50 93 GLU A O 1
ATOM 719 N N . GLY A 1 94 ? -5.376 6.052 -13.908 1.00 91.88 94 GLY A N 1
ATOM 720 C CA . GLY A 1 94 ? -5.257 4.628 -13.579 1.00 91.88 94 GLY A CA 1
ATOM 721 C C . GLY A 1 94 ? -5.092 4.305 -12.088 1.00 91.88 94 GLY A C 1
ATOM 722 O O . GLY A 1 94 ? -5.273 3.147 -11.723 1.00 91.88 94 GLY A O 1
ATOM 723 N N . LEU A 1 95 ? -4.834 5.284 -11.210 1.00 95.06 95 LEU A N 1
ATOM 724 C CA . LEU A 1 95 ? -4.689 5.071 -9.765 1.00 95.06 95 LEU A CA 1
ATOM 725 C C . LEU A 1 95 ? -5.838 5.724 -8.984 1.00 95.06 95 LEU A C 1
ATOM 727 O O . LEU A 1 95 ? -5.933 6.944 -8.864 1.00 95.06 95 LEU A O 1
ATOM 731 N N . GLN A 1 96 ? -6.698 4.892 -8.407 1.00 94.56 96 GLN A N 1
ATOM 732 C CA . GLN A 1 96 ? -7.729 5.309 -7.460 1.00 94.56 96 GLN A CA 1
ATOM 733 C C . GLN A 1 96 ? -7.250 5.072 -6.030 1.00 94.56 96 GLN A C 1
ATOM 735 O O . GLN A 1 96 ? -6.536 4.107 -5.767 1.00 94.56 96 GLN A O 1
ATOM 740 N N . THR A 1 97 ? -7.656 5.929 -5.096 1.00 95.06 97 THR A N 1
ATOM 741 C CA . THR A 1 97 ? -7.286 5.808 -3.683 1.00 95.06 97 THR A CA 1
ATOM 742 C C . THR A 1 97 ? -8.519 5.718 -2.793 1.00 95.06 97 THR A C 1
ATOM 744 O O . THR A 1 97 ? -9.541 6.356 -3.050 1.00 95.06 97 THR A O 1
ATOM 747 N N . GLN A 1 98 ? -8.424 4.915 -1.736 1.00 94.44 98 GLN A N 1
ATOM 748 C CA . GLN A 1 98 ? -9.433 4.792 -0.687 1.00 94.44 98 GLN A CA 1
ATOM 749 C C . GLN A 1 98 ? -8.744 4.885 0.675 1.00 94.44 98 GLN A C 1
ATOM 751 O O . GLN A 1 98 ? -7.657 4.339 0.856 1.00 94.44 98 GLN A O 1
ATOM 756 N N . PHE A 1 99 ? -9.368 5.571 1.630 1.00 95.62 99 PHE A N 1
ATOM 757 C CA . PHE A 1 99 ? -8.845 5.732 2.986 1.00 95.62 99 PHE A CA 1
ATOM 758 C C . PHE A 1 99 ? -9.929 5.363 3.992 1.00 95.62 99 PHE A C 1
ATOM 760 O O . PHE A 1 99 ? -10.974 6.011 4.043 1.00 95.62 99 PHE A O 1
ATOM 767 N N . THR A 1 100 ? -9.684 4.317 4.774 1.00 95.75 100 THR A N 1
ATOM 768 C CA . THR A 1 100 ? -10.608 3.817 5.796 1.00 95.75 100 THR A CA 1
ATOM 769 C C . THR A 1 100 ? -9.943 3.910 7.156 1.00 95.75 100 THR A C 1
ATOM 771 O O . THR A 1 100 ? -8.879 3.330 7.346 1.00 95.75 100 THR A O 1
ATOM 774 N N . VAL A 1 101 ? -10.573 4.602 8.106 1.00 95.94 101 VAL A N 1
ATOM 775 C CA . VAL A 1 101 ? -10.072 4.709 9.483 1.00 95.94 101 VAL A CA 1
ATOM 776 C C . VAL A 1 101 ? -10.760 3.675 10.370 1.00 95.94 101 VAL A C 1
ATOM 778 O O . VAL A 1 101 ? -11.987 3.568 10.371 1.00 95.94 101 VAL A O 1
ATOM 781 N N . LEU A 1 102 ? -9.973 2.926 11.138 1.00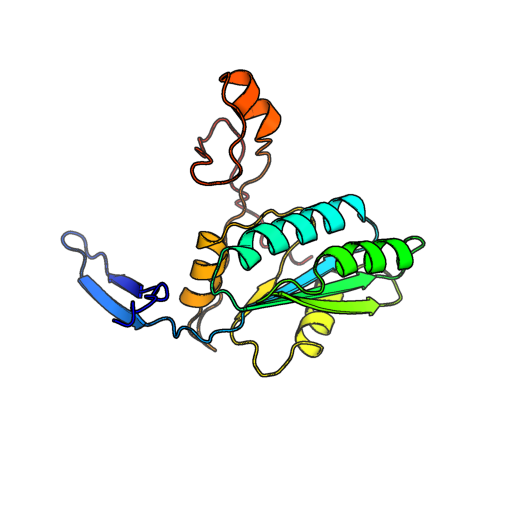 95.38 102 LEU A N 1
ATOM 782 C CA . LEU A 1 102 ? -10.433 1.924 12.093 1.00 95.38 102 LEU A CA 1
ATOM 783 C C . LEU A 1 102 ? -9.992 2.271 13.506 1.00 95.38 102 LEU A C 1
ATOM 785 O O . LEU A 1 102 ? -8.823 2.528 13.754 1.00 95.38 102 LEU A O 1
ATOM 789 N N . THR A 1 103 ? -10.910 2.187 14.461 1.00 93.44 103 THR A N 1
ATOM 790 C CA . THR A 1 103 ? -10.587 2.363 15.879 1.00 93.44 103 THR A CA 1
ATOM 791 C C . THR A 1 103 ? -10.100 1.054 16.515 1.00 93.44 103 THR A C 1
ATOM 793 O O . THR A 1 103 ? -10.359 -0.051 16.019 1.00 93.44 103 THR A O 1
ATOM 796 N N . GLY A 1 104 ? -9.389 1.177 17.639 1.00 91.44 104 GLY A N 1
ATOM 797 C CA . GLY A 1 104 ? -8.866 0.055 18.427 1.00 91.44 104 GLY A CA 1
ATOM 798 C C . GLY A 1 104 ? -7.460 -0.395 18.020 1.00 91.44 104 GLY A C 1
ATOM 799 O O . GLY A 1 104 ? -6.845 0.165 17.120 1.00 91.44 104 GLY A O 1
ATOM 800 N N . GLU A 1 105 ? -6.948 -1.439 18.676 1.00 92.88 105 GLU A N 1
ATOM 801 C CA . GLU A 1 105 ? -5.567 -1.905 18.476 1.00 92.88 105 GLU A CA 1
ATOM 802 C C . GLU A 1 105 ? -5.300 -2.386 17.048 1.00 92.88 105 GLU A C 1
ATOM 804 O O . GLU A 1 105 ? -6.168 -3.012 16.425 1.00 92.88 105 GLU A O 1
ATOM 809 N N . PHE A 1 106 ? -4.087 -2.127 16.556 1.00 92.50 106 PHE A N 1
ATOM 810 C CA . PHE A 1 106 ? -3.648 -2.548 15.233 1.00 92.50 106 PHE A CA 1
ATOM 811 C C . PHE A 1 106 ? -3.696 -4.068 15.062 1.00 92.50 106 PHE A C 1
ATOM 813 O O . PHE A 1 106 ? -3.156 -4.830 15.860 1.00 92.50 106 PHE A O 1
ATOM 820 N N . SER A 1 107 ? -4.317 -4.510 13.969 1.00 92.44 107 SER A N 1
ATOM 821 C CA . SER A 1 107 ? -4.358 -5.915 13.574 1.00 92.44 107 SER A CA 1
ATOM 822 C C . SER A 1 107 ? -4.367 -6.019 12.057 1.00 92.44 107 SER A C 1
ATOM 824 O O . SER A 1 107 ? -5.323 -5.596 11.407 1.00 92.44 107 SER A O 1
ATOM 826 N N . ARG A 1 108 ? -3.323 -6.632 11.485 1.00 89.81 108 ARG A N 1
ATOM 827 C CA . ARG A 1 108 ? -3.214 -6.837 10.030 1.00 89.81 108 ARG A CA 1
ATOM 828 C C . ARG A 1 108 ? -4.436 -7.560 9.478 1.00 89.81 108 ARG A C 1
ATOM 830 O O . ARG A 1 108 ? -5.053 -7.071 8.542 1.00 89.81 108 ARG A O 1
ATOM 837 N N . SER A 1 109 ? -4.829 -8.668 10.104 1.00 89.62 109 SER A N 1
ATOM 838 C CA . SER A 1 109 ? -5.983 -9.469 9.683 1.00 89.62 109 SER A CA 1
ATOM 839 C C . SER A 1 109 ? -7.285 -8.667 9.718 1.00 89.62 109 SER A C 1
ATOM 841 O O . SER A 1 109 ? -8.067 -8.732 8.773 1.00 89.62 109 SER A O 1
ATOM 843 N N . ARG A 1 110 ? -7.506 -7.858 10.769 1.00 92.31 110 ARG A N 1
ATOM 844 C CA . ARG A 1 110 ? -8.689 -6.983 10.855 1.00 92.31 110 ARG A CA 1
ATOM 845 C C . ARG A 1 110 ? -8.676 -5.924 9.756 1.00 92.31 110 ARG A C 1
ATOM 847 O O . ARG A 1 110 ? -9.698 -5.702 9.117 1.00 92.31 110 ARG A O 1
ATOM 854 N N . GLY A 1 111 ? -7.518 -5.311 9.522 1.00 92.06 111 GLY A N 1
ATOM 855 C CA . GLY A 1 111 ? -7.354 -4.293 8.492 1.00 92.06 111 GLY A CA 1
ATOM 856 C C . GLY A 1 111 ? -7.568 -4.852 7.087 1.00 92.06 111 GLY A C 1
ATOM 857 O O . GLY A 1 111 ? -8.269 -4.240 6.290 1.00 92.06 111 GLY A O 1
ATOM 858 N N . VAL A 1 112 ? -7.047 -6.049 6.802 1.00 90.25 112 VAL A N 1
ATOM 859 C CA . VAL A 1 112 ? -7.283 -6.740 5.529 1.00 90.25 112 VAL A CA 1
ATOM 860 C C . VAL A 1 112 ? -8.764 -7.038 5.326 1.00 90.25 112 VAL A C 1
ATOM 862 O O . VAL A 1 112 ? -9.284 -6.721 4.262 1.00 90.25 112 VAL A O 1
ATOM 865 N N . ASN A 1 113 ? -9.447 -7.609 6.323 1.00 90.69 113 ASN A N 1
ATOM 866 C CA . ASN A 1 113 ? -10.866 -7.954 6.196 1.00 90.69 113 ASN A CA 1
ATOM 867 C C . ASN A 1 113 ? -11.712 -6.723 5.855 1.00 90.69 113 ASN A C 1
ATOM 869 O O . ASN A 1 113 ? -12.445 -6.740 4.871 1.00 90.69 113 ASN A O 1
ATOM 873 N N . VAL A 1 114 ? -11.532 -5.633 6.605 1.00 92.88 114 VAL A N 1
ATOM 874 C CA . VAL A 1 114 ? -12.223 -4.363 6.336 1.00 92.88 114 VAL A CA 1
ATOM 875 C C . VAL A 1 114 ? -11.853 -3.813 4.959 1.00 92.88 114 VAL A C 1
ATOM 877 O O . VAL A 1 114 ? -12.720 -3.343 4.230 1.00 92.88 114 VAL A O 1
ATOM 880 N N . GLY A 1 115 ? -10.576 -3.883 4.578 1.00 92.12 115 GLY A N 1
ATOM 881 C CA . GLY A 1 115 ? -10.124 -3.430 3.266 1.00 92.12 115 GLY A CA 1
ATOM 882 C C . GLY A 1 115 ? -10.780 -4.199 2.120 1.00 92.12 115 GLY A C 1
ATOM 883 O O . GLY A 1 115 ? -11.147 -3.589 1.123 1.00 92.12 115 GLY A O 1
ATOM 884 N N . VAL A 1 116 ? -10.962 -5.516 2.266 1.00 90.12 116 VAL A N 1
ATOM 885 C CA . VAL A 1 116 ? -11.634 -6.362 1.266 1.00 90.12 116 VAL A CA 1
A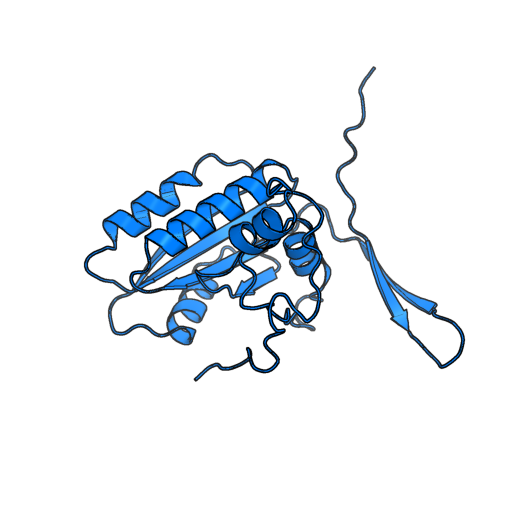TOM 886 C C . VAL A 1 116 ? -13.122 -6.030 1.199 1.00 90.12 116 VAL A C 1
ATOM 888 O O . VAL A 1 116 ? -13.665 -5.933 0.104 1.00 90.12 116 VAL A O 1
ATOM 891 N N . GLU A 1 117 ? -13.777 -5.816 2.340 1.00 89.81 117 GLU A N 1
ATOM 892 C CA . GLU A 1 117 ? -15.190 -5.414 2.397 1.00 89.81 117 GLU A CA 1
ATOM 893 C C . GLU A 1 117 ? -15.439 -4.033 1.771 1.00 89.81 117 GLU A C 1
ATOM 895 O O . GLU A 1 117 ? -16.496 -3.804 1.187 1.00 89.81 117 GLU A O 1
ATOM 900 N N . ALA A 1 118 ? -14.465 -3.124 1.866 1.00 88.44 118 ALA A N 1
ATOM 901 C CA . ALA A 1 118 ? -14.525 -1.794 1.264 1.00 88.44 118 ALA A CA 1
ATOM 902 C C . ALA A 1 118 ? -14.205 -1.781 -0.245 1.00 88.44 118 ALA A C 1
ATOM 904 O O . ALA A 1 118 ? -14.450 -0.770 -0.910 1.00 88.44 118 ALA A O 1
ATOM 905 N N . MET A 1 119 ? -13.658 -2.872 -0.799 1.00 86.81 119 MET A N 1
ATOM 906 C CA . MET A 1 119 ? -13.338 -2.944 -2.225 1.00 86.81 119 MET A CA 1
ATOM 907 C C . MET A 1 119 ? -14.592 -2.961 -3.095 1.00 86.81 119 MET A C 1
ATOM 909 O O . MET A 1 119 ? -15.621 -3.557 -2.780 1.00 86.81 119 MET A O 1
ATOM 913 N N . THR A 1 120 ? -14.475 -2.306 -4.244 1.00 79.88 120 THR A N 1
ATOM 914 C CA . THR A 1 120 ? -15.511 -2.268 -5.266 1.00 79.88 120 THR A CA 1
ATOM 915 C C . THR A 1 120 ? -15.595 -3.602 -6.010 1.00 79.88 120 THR A C 1
ATOM 917 O O . THR A 1 120 ? -14.625 -4.353 -6.114 1.00 79.88 120 THR A O 1
ATOM 920 N N . SER A 1 121 ? -16.775 -3.915 -6.549 1.00 76.69 121 SER A N 1
ATOM 921 C CA . SER A 1 121 ? -17.035 -5.189 -7.234 1.00 76.69 121 SER A CA 1
ATOM 922 C C . SER A 1 121 ? -16.336 -5.336 -8.591 1.00 76.69 121 SER A C 1
ATOM 924 O O . SER A 1 121 ? -16.364 -6.419 -9.171 1.00 76.69 121 SER A O 1
ATOM 926 N N . ASP A 1 122 ? -15.727 -4.268 -9.107 1.00 84.00 122 ASP A N 1
ATOM 927 C CA . ASP A 1 122 ? -14.923 -4.262 -10.331 1.00 84.00 122 ASP A CA 1
ATOM 928 C C . ASP A 1 122 ? -13.464 -4.696 -10.104 1.00 84.00 122 ASP A C 1
ATOM 930 O O . ASP A 1 122 ? -12.738 -4.902 -11.076 1.00 84.00 122 ASP A O 1
ATOM 934 N N . VAL A 1 123 ? -13.037 -4.882 -8.849 1.00 85.81 123 VAL A N 1
ATOM 935 C CA . VAL A 1 123 ? -11.717 -5.425 -8.507 1.00 85.81 123 VAL A CA 1
ATOM 936 C C . VAL A 1 123 ? -11.685 -6.934 -8.751 1.00 85.81 123 VAL A C 1
ATOM 938 O O . VAL A 1 123 ? -12.422 -7.701 -8.134 1.00 85.81 123 VAL A O 1
ATOM 941 N N . GLU A 1 124 ? -10.782 -7.382 -9.625 1.00 83.69 124 GLU A N 1
ATOM 942 C CA . GLU A 1 124 ? -10.660 -8.801 -9.997 1.00 83.69 124 GLU A CA 1
ATOM 943 C C . GLU A 1 124 ? -9.624 -9.555 -9.159 1.00 83.69 124 GLU A C 1
ATOM 945 O O . GLU A 1 124 ? -9.781 -10.747 -8.884 1.00 83.69 124 GLU A O 1
ATOM 950 N N . VAL A 1 125 ? -8.560 -8.862 -8.751 1.00 86.75 125 VAL A N 1
ATOM 951 C CA . VAL A 1 125 ? -7.475 -9.414 -7.937 1.00 86.75 125 VAL A CA 1
ATOM 952 C C . VAL A 1 125 ? -7.172 -8.455 -6.801 1.00 86.75 125 VAL A C 1
ATOM 954 O O . VAL A 1 125 ? -7.052 -7.252 -7.017 1.00 86.75 125 VAL A O 1
ATOM 957 N N . VAL A 1 126 ? -6.985 -9.004 -5.602 1.00 88.56 126 VAL A N 1
ATOM 958 C CA . VAL A 1 126 ? -6.550 -8.254 -4.424 1.00 88.56 126 VAL A CA 1
ATOM 959 C C . VAL A 1 126 ? -5.120 -8.648 -4.063 1.00 88.56 126 VAL A C 1
ATOM 961 O O . VAL A 1 126 ? -4.813 -9.825 -3.875 1.00 88.56 126 VAL A O 1
ATOM 964 N N . PHE A 1 127 ? -4.251 -7.650 -3.937 1.00 90.19 127 PHE A N 1
ATOM 965 C CA . PHE A 1 127 ? -2.905 -7.771 -3.399 1.00 90.19 127 PHE A CA 1
ATOM 966 C C . PHE A 1 127 ? -2.865 -7.220 -1.970 1.00 90.19 127 PHE A C 1
ATOM 968 O O . PHE A 1 127 ? -3.087 -6.034 -1.731 1.00 90.19 127 PHE A O 1
ATOM 975 N N . LEU A 1 128 ? -2.573 -8.101 -1.016 1.00 90.12 128 LEU A N 1
ATOM 976 C CA . LEU A 1 128 ? -2.380 -7.741 0.385 1.00 90.12 128 LEU A CA 1
ATOM 977 C C . LEU A 1 128 ? -0.938 -7.277 0.577 1.00 90.12 128 LEU A C 1
ATOM 979 O O . LEU A 1 128 ? -0.002 -8.039 0.330 1.00 90.12 128 LEU A O 1
ATOM 983 N N . CYS A 1 129 ? -0.773 -6.020 0.967 1.00 90.69 129 CYS A N 1
ATOM 984 C CA . CYS A 1 129 ? 0.479 -5.292 0.860 1.00 90.69 129 CYS A CA 1
ATOM 985 C C . CYS A 1 129 ? 0.852 -4.67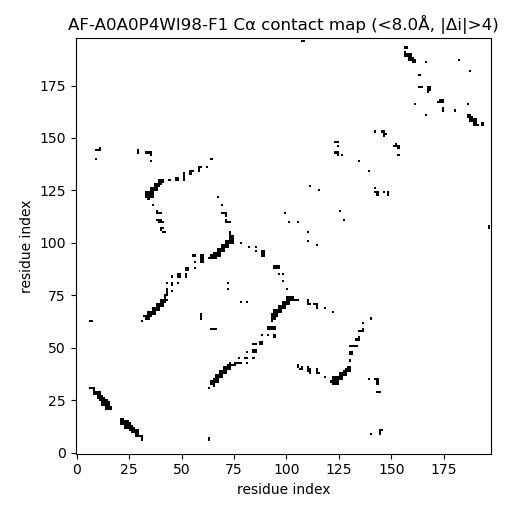8 2.214 1.00 90.69 129 CYS A C 1
ATOM 987 O O . CYS A 1 129 ? 0.007 -4.099 2.889 1.00 90.69 129 CYS A O 1
ATOM 989 N N . ASP A 1 130 ? 2.123 -4.768 2.602 1.00 90.38 130 ASP A N 1
ATOM 990 C CA . ASP A 1 130 ? 2.649 -3.995 3.731 1.00 90.38 130 ASP A CA 1
ATOM 991 C C . ASP A 1 130 ? 3.038 -2.576 3.275 1.00 90.38 130 ASP A C 1
ATOM 993 O O . ASP A 1 130 ? 3.276 -2.325 2.091 1.00 90.38 130 ASP A O 1
ATOM 997 N N . VAL A 1 131 ? 3.129 -1.632 4.216 1.00 90.88 131 VAL A N 1
ATOM 998 C CA . VAL A 1 131 ? 3.476 -0.228 3.920 1.00 90.88 131 VAL A CA 1
ATOM 999 C C . VAL A 1 131 ? 4.946 -0.035 3.517 1.00 90.88 131 VAL A C 1
ATOM 1001 O O . VAL A 1 131 ? 5.305 0.953 2.882 1.00 90.88 131 VAL A O 1
ATOM 1004 N N . ASP A 1 132 ? 5.830 -0.965 3.879 1.00 85.69 132 ASP A N 1
ATOM 1005 C CA . ASP A 1 132 ? 7.277 -0.841 3.683 1.00 85.69 132 ASP A CA 1
ATOM 1006 C C . ASP A 1 132 ? 7.788 -1.455 2.370 1.00 85.69 132 ASP A C 1
ATOM 1008 O O . ASP A 1 132 ? 8.997 -1.443 2.115 1.00 85.69 132 ASP A O 1
ATOM 1012 N N . VAL A 1 133 ? 6.892 -1.940 1.509 1.00 86.31 133 VAL A N 1
ATOM 1013 C CA . VAL A 1 133 ? 7.259 -2.549 0.228 1.00 86.31 133 VAL A CA 1
ATOM 1014 C C . VAL A 1 133 ? 7.379 -1.527 -0.902 1.00 86.31 133 VAL A C 1
ATOM 1016 O O . VAL A 1 133 ? 6.817 -0.436 -0.872 1.00 86.31 133 VAL A O 1
ATOM 1019 N N . SER A 1 134 ? 8.131 -1.905 -1.932 1.00 88.12 134 SER A N 1
ATOM 1020 C CA . SER A 1 134 ? 8.193 -1.192 -3.205 1.00 88.12 134 SER A CA 1
ATOM 1021 C C . SER A 1 134 ? 7.828 -2.158 -4.322 1.00 88.12 134 SER A C 1
ATOM 1023 O O . SER A 1 134 ? 8.313 -3.291 -4.370 1.00 88.12 134 SER A O 1
ATOM 1025 N N . VAL A 1 135 ? 6.958 -1.703 -5.214 1.00 89.00 135 VAL A N 1
ATOM 1026 C CA . VAL A 1 135 ? 6.454 -2.447 -6.359 1.00 89.00 135 VAL A CA 1
ATOM 1027 C C . VAL A 1 135 ? 7.081 -1.956 -7.660 1.00 89.00 135 VAL A C 1
ATOM 1029 O O . VAL A 1 135 ? 7.611 -0.849 -7.770 1.00 89.00 135 VAL A O 1
ATOM 1032 N N . THR A 1 136 ? 7.005 -2.816 -8.671 1.00 89.25 136 THR A N 1
ATOM 1033 C CA . THR A 1 136 ? 7.387 -2.511 -10.052 1.00 89.25 136 THR A CA 1
ATOM 1034 C C . THR A 1 136 ? 6.211 -2.794 -10.976 1.00 89.25 136 THR A C 1
ATOM 1036 O O . THR A 1 136 ? 5.342 -3.603 -10.646 1.00 89.25 136 THR A O 1
ATOM 1039 N N . ARG A 1 137 ? 6.203 -2.184 -12.164 1.00 87.62 137 ARG A N 1
ATOM 1040 C CA . ARG A 1 137 ? 5.172 -2.436 -13.181 1.00 87.62 137 ARG A CA 1
ATOM 1041 C C . ARG A 1 137 ? 5.032 -3.927 -13.492 1.00 87.62 137 ARG A C 1
ATOM 1043 O O . ARG A 1 137 ? 3.934 -4.468 -13.442 1.00 87.62 137 ARG A O 1
ATOM 1050 N N . ASP A 1 138 ? 6.151 -4.603 -13.744 1.00 84.31 138 ASP A N 1
ATOM 1051 C CA . ASP A 1 138 ? 6.164 -6.032 -14.072 1.00 84.31 138 ASP A CA 1
ATOM 1052 C C . ASP A 1 138 ? 5.613 -6.894 -12.934 1.00 84.31 138 ASP A C 1
ATOM 1054 O O . ASP A 1 138 ? 4.974 -7.915 -13.181 1.00 84.31 138 ASP A O 1
ATOM 1058 N N . PHE A 1 139 ? 5.841 -6.485 -11.684 1.00 86.44 139 PHE A N 1
ATOM 1059 C CA . PHE A 1 139 ? 5.255 -7.148 -10.527 1.00 86.44 139 PHE A CA 1
ATOM 1060 C C . PHE A 1 139 ? 3.727 -7.016 -10.516 1.00 86.44 139 PHE A C 1
ATOM 1062 O O . PHE A 1 139 ? 3.043 -8.032 -10.416 1.00 86.44 139 PHE A O 1
ATOM 1069 N N . LEU A 1 140 ? 3.186 -5.806 -10.692 1.00 88.06 140 LEU A N 1
ATOM 1070 C CA . LEU A 1 140 ? 1.735 -5.584 -10.709 1.00 88.06 140 LEU A CA 1
ATOM 1071 C C . LEU A 1 140 ? 1.055 -6.316 -11.879 1.00 88.06 140 LEU A C 1
ATOM 1073 O O . LEU A 1 140 ? 0.017 -6.948 -11.690 1.00 88.06 140 LEU A O 1
ATOM 1077 N N . VAL A 1 141 ? 1.683 -6.325 -13.061 1.00 85.50 141 VAL A N 1
ATOM 1078 C CA . VAL A 1 141 ? 1.213 -7.104 -14.221 1.00 85.50 141 VAL A CA 1
ATOM 1079 C C . VAL A 1 141 ? 1.161 -8.599 -13.895 1.00 85.50 141 VAL A C 1
ATOM 1081 O O . VAL A 1 141 ? 0.188 -9.276 -14.223 1.00 85.50 141 VAL A O 1
ATOM 1084 N N . ARG A 1 142 ? 2.180 -9.138 -13.213 1.00 82.12 142 ARG A N 1
ATOM 1085 C CA . ARG A 1 142 ? 2.178 -10.545 -12.780 1.00 82.12 142 ARG A CA 1
ATOM 1086 C C . ARG A 1 142 ? 1.091 -10.827 -11.751 1.00 82.12 142 ARG A C 1
ATOM 1088 O O . ARG A 1 142 ? 0.485 -11.895 -11.831 1.00 82.12 142 ARG A O 1
ATOM 1095 N N . CYS A 1 143 ? 0.835 -9.906 -10.822 1.00 83.25 143 CYS A N 1
ATOM 1096 C CA . CYS A 1 143 ? -0.255 -10.039 -9.857 1.00 83.25 143 CYS A CA 1
ATOM 1097 C C . CYS A 1 143 ? -1.613 -10.150 -10.554 1.00 83.25 143 CYS A C 1
ATOM 1099 O O . CYS A 1 143 ? -2.412 -10.976 -10.141 1.00 83.25 143 CYS A O 1
ATOM 1101 N N . LEU A 1 144 ? -1.852 -9.400 -11.632 1.00 81.88 144 LEU A N 1
ATOM 1102 C CA . LEU A 1 144 ? -3.076 -9.523 -12.431 1.00 81.88 144 LEU A CA 1
ATOM 1103 C C . LEU A 1 144 ? -3.120 -10.832 -13.236 1.00 81.88 144 LEU A C 1
ATOM 1105 O O . LEU A 1 144 ? -4.131 -11.524 -13.261 1.00 81.88 144 LEU A O 1
ATOM 1109 N N . ALA A 1 145 ? -1.999 -11.221 -13.847 1.00 76.94 145 ALA A N 1
ATOM 1110 C CA . ALA A 1 145 ? -1.944 -12.386 -14.729 1.00 76.94 145 ALA A CA 1
ATOM 1111 C C . ALA A 1 145 ? -2.061 -13.742 -14.002 1.00 76.94 145 ALA A C 1
ATOM 1113 O O . ALA A 1 145 ? -2.531 -14.734 -14.571 1.00 76.94 145 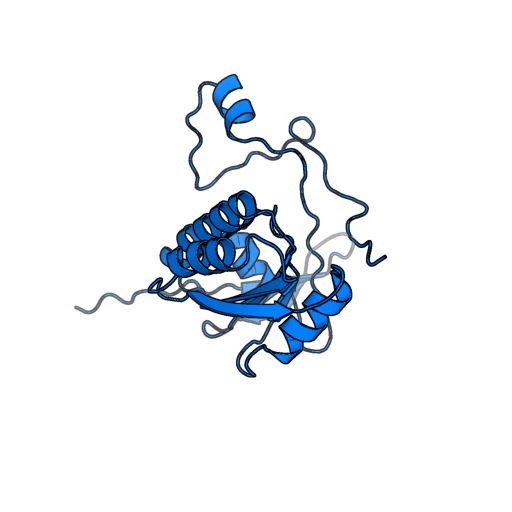ALA A O 1
ATOM 1114 N N . SER A 1 146 ? -1.554 -13.830 -12.770 1.00 67.25 146 SER A N 1
ATOM 1115 C CA . SER A 1 146 ? -1.260 -15.110 -12.105 1.00 67.25 146 SER A CA 1
ATOM 1116 C C . SER A 1 146 ? -2.448 -15.796 -11.413 1.00 67.25 146 SER A C 1
ATOM 1118 O O . SER A 1 146 ? -2.510 -17.024 -11.475 1.00 67.25 146 SER A O 1
ATOM 1120 N N . PRO A 1 147 ? -3.400 -15.105 -10.768 1.00 63.94 147 PRO A N 1
ATOM 1121 C CA . PRO A 1 147 ? -4.527 -15.766 -10.118 1.00 63.94 147 PRO A CA 1
ATOM 1122 C C . PRO A 1 147 ? -5.548 -16.245 -11.153 1.00 63.94 147 PRO A C 1
ATOM 1124 O O . PRO A 1 147 ? -6.102 -15.459 -11.915 1.00 63.94 147 PRO A O 1
ATOM 1127 N N . ALA A 1 148 ? -5.838 -17.546 -11.191 1.00 61.97 148 ALA A N 1
ATOM 1128 C CA . ALA A 1 148 ? -7.109 -18.000 -11.744 1.00 61.97 148 ALA A CA 1
ATOM 1129 C C . ALA A 1 148 ? -8.212 -17.687 -10.720 1.00 61.97 148 ALA A C 1
ATOM 1131 O O . ALA A 1 148 ? -8.215 -18.262 -9.627 1.00 61.97 148 ALA A O 1
ATOM 1132 N N . GLN A 1 149 ? -9.131 -16.781 -11.068 1.00 59.28 149 GLN A N 1
ATOM 1133 C CA . GLN A 1 149 ? -10.219 -16.339 -10.190 1.00 59.28 149 GLN A CA 1
ATOM 1134 C C . GLN A 1 149 ? -10.939 -17.537 -9.538 1.00 59.28 149 GLN A C 1
ATOM 1136 O O . GLN A 1 149 ? -11.312 -18.499 -10.214 1.00 59.28 149 GLN A O 1
ATOM 1141 N N . GLY A 1 150 ? -11.077 -17.507 -8.207 1.00 56.81 150 GLY A N 1
ATOM 1142 C CA . GLY A 1 150 ? -11.742 -18.551 -7.414 1.00 56.81 150 GLY A CA 1
ATOM 1143 C C . GLY A 1 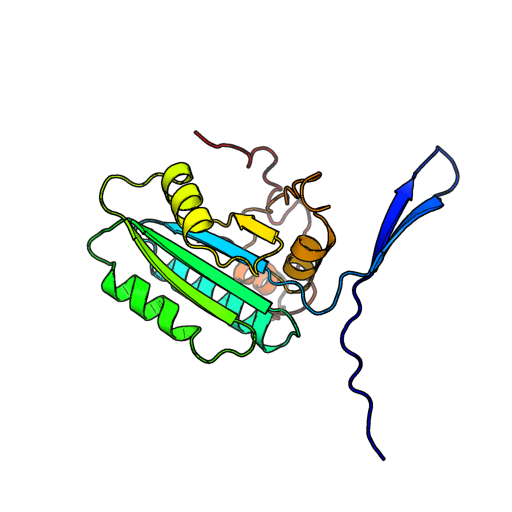150 ? -11.005 -19.895 -7.308 1.00 56.81 150 GLY A C 1
ATOM 1144 O O . GLY A 1 150 ? -11.564 -20.845 -6.763 1.00 56.81 150 GLY A O 1
ATOM 1145 N N . ARG A 1 151 ? -9.779 -20.010 -7.836 1.00 56.88 151 ARG A N 1
ATOM 1146 C CA . ARG A 1 151 ? -9.016 -21.271 -7.861 1.00 56.88 151 ARG A CA 1
ATOM 1147 C C . ARG A 1 151 ? -7.595 -21.161 -7.327 1.00 56.88 151 ARG A C 1
ATOM 1149 O O . ARG A 1 151 ? -7.099 -22.133 -6.768 1.00 56.88 151 ARG A O 1
ATOM 1156 N N . GLU A 1 152 ? -6.935 -20.024 -7.518 1.00 58.31 152 GLU A N 1
ATOM 1157 C CA . GLU A 1 152 ? -5.510 -19.869 -7.220 1.00 58.31 152 GLU A CA 1
ATOM 1158 C C . GLU A 1 152 ? -5.245 -18.546 -6.495 1.00 58.31 152 GLU A C 1
ATOM 1160 O O . GLU A 1 152 ? -5.796 -17.509 -6.861 1.00 58.31 152 GLU A O 1
ATOM 1165 N N . VAL A 1 153 ? -4.362 -18.580 -5.494 1.00 59.06 153 VAL A N 1
ATOM 1166 C CA . VAL A 1 153 ? -3.834 -17.392 -4.810 1.00 59.06 153 VAL A CA 1
ATOM 1167 C C . VAL A 1 153 ? -2.367 -17.232 -5.202 1.00 59.06 153 VAL A C 1
ATOM 1169 O O . VAL A 1 153 ? -1.597 -18.192 -5.144 1.00 59.06 153 VAL A O 1
ATOM 1172 N N . PHE A 1 154 ? -1.974 -16.027 -5.617 1.00 61.22 154 PHE A N 1
ATOM 1173 C CA . PHE A 1 154 ? -0.585 -15.708 -5.934 1.00 61.22 154 PHE A CA 1
ATOM 1174 C C . PHE A 1 154 ? 0.135 -15.203 -4.678 1.00 61.22 154 PHE A C 1
ATOM 1176 O O . PHE A 1 154 ? -0.196 -14.139 -4.163 1.00 61.22 154 PHE A O 1
ATOM 1183 N N . PHE A 1 155 ? 1.126 -15.960 -4.198 1.00 57.91 155 PHE A N 1
ATOM 1184 C CA . PHE A 1 155 ? 1.957 -15.581 -3.054 1.00 57.91 155 PHE A CA 1
ATOM 1185 C C . PHE A 1 155 ? 3.351 -15.137 -3.519 1.00 57.91 155 PHE A C 1
ATOM 1187 O O . PHE A 1 155 ? 4.227 -15.985 -3.723 1.00 57.91 155 PHE A O 1
ATOM 1194 N N . PRO A 1 156 ? 3.589 -13.830 -3.716 1.00 57.53 156 PRO A N 1
ATOM 1195 C CA . PRO A 1 156 ? 4.908 -13.351 -4.091 1.00 57.53 156 PRO A CA 1
ATOM 1196 C C . PRO A 1 156 ? 5.904 -13.483 -2.933 1.00 57.53 156 PRO A C 1
ATOM 1198 O O . PRO A 1 156 ? 5.610 -13.135 -1.792 1.00 57.53 156 PRO A O 1
ATOM 1201 N N . VAL A 1 157 ? 7.119 -13.947 -3.237 1.00 58.47 157 VAL A N 1
ATOM 1202 C CA . VAL A 1 157 ? 8.229 -13.970 -2.274 1.00 58.47 157 VAL A CA 1
ATOM 1203 C C . VAL A 1 157 ? 8.898 -12.596 -2.262 1.00 58.47 157 VAL A C 1
ATOM 1205 O O . VAL A 1 157 ? 9.424 -12.146 -3.281 1.00 58.47 157 VAL A O 1
ATOM 1208 N N . LEU A 1 158 ? 8.885 -11.928 -1.107 1.00 58.62 158 LEU A N 1
ATOM 1209 C CA . LEU A 1 158 ? 9.486 -10.604 -0.927 1.00 58.62 158 LEU A CA 1
ATOM 1210 C C . LEU A 1 158 ? 11.009 -10.705 -0.736 1.00 58.62 158 LEU A C 1
ATOM 1212 O O . LEU A 1 158 ? 11.503 -11.563 -0.000 1.00 58.62 158 LEU A O 1
ATOM 1216 N N . PHE A 1 159 ? 11.761 -9.789 -1.349 1.00 49.97 159 PHE A N 1
ATOM 1217 C CA . PHE A 1 159 ? 13.201 -9.640 -1.122 1.00 49.97 159 PHE A CA 1
ATOM 1218 C C . PHE A 1 159 ? 13.456 -8.529 -0.098 1.00 49.97 159 PHE A C 1
ATOM 1220 O O . PHE A 1 159 ? 12.993 -7.404 -0.266 1.00 49.97 159 PHE A O 1
ATOM 1227 N N . SER A 1 160 ? 14.176 -8.834 0.979 1.00 50.00 160 SER A N 1
ATOM 1228 C CA . SER A 1 160 ? 14.478 -7.899 2.069 1.00 50.00 160 SER A CA 1
ATOM 1229 C C . SER A 1 160 ? 15.907 -7.373 2.028 1.00 50.00 160 SER A C 1
ATOM 1231 O O . SER A 1 160 ? 16.808 -8.051 1.544 1.00 50.00 160 SER A O 1
ATOM 1233 N N . GLN A 1 161 ? 16.105 -6.183 2.614 1.00 50.88 161 GLN A N 1
ATOM 1234 C CA . GLN A 1 161 ? 17.396 -5.494 2.791 1.00 50.88 161 GLN A CA 1
ATOM 1235 C C . GLN A 1 161 ? 18.067 -4.956 1.516 1.00 50.88 161 GLN A C 1
ATOM 1237 O O . GLN A 1 161 ? 19.262 -4.665 1.523 1.00 50.88 161 GLN A O 1
ATOM 1242 N N . HIS A 1 162 ? 17.311 -4.728 0.439 1.00 49.44 162 HIS A N 1
ATOM 1243 C CA . HIS A 1 162 ? 17.854 -4.008 -0.708 1.00 49.44 162 HIS A CA 1
ATOM 1244 C C . HIS A 1 162 ? 17.814 -2.490 -0.472 1.00 49.44 162 HIS A C 1
ATOM 1246 O O . HIS A 1 162 ? 16.763 -1.870 -0.609 1.00 49.44 162 HIS A O 1
ATOM 1252 N N . ASN A 1 163 ? 18.956 -1.882 -0.129 1.00 53.12 163 ASN A N 1
ATOM 1253 C CA . ASN A 1 163 ? 19.119 -0.427 -0.170 1.00 53.12 163 ASN A CA 1
ATOM 1254 C C . ASN A 1 163 ? 19.802 -0.029 -1.493 1.00 53.12 163 ASN A C 1
ATOM 1256 O O . ASN A 1 163 ? 21.034 -0.081 -1.578 1.00 53.12 163 ASN A O 1
ATOM 1260 N N . PRO A 1 164 ? 19.045 0.390 -2.524 1.00 52.69 164 PRO A N 1
ATOM 1261 C CA . PRO A 1 164 ? 19.625 0.727 -3.818 1.00 52.69 164 PRO A CA 1
ATOM 1262 C C . PRO A 1 164 ? 20.640 1.872 -3.704 1.00 52.69 164 PRO A C 1
ATOM 1264 O O . PRO A 1 164 ? 21.656 1.846 -4.392 1.00 52.69 164 PRO A O 1
ATOM 1267 N N . ILE A 1 165 ? 20.453 2.835 -2.797 1.00 52.06 165 ILE A N 1
ATOM 1268 C CA . ILE A 1 165 ? 21.368 3.975 -2.638 1.00 52.06 165 ILE A CA 1
ATOM 1269 C C . ILE A 1 165 ? 22.770 3.488 -2.253 1.00 52.06 165 ILE A C 1
ATOM 1271 O O . ILE A 1 165 ? 23.744 3.852 -2.910 1.00 52.06 165 ILE A O 1
ATOM 1275 N N . LEU A 1 166 ? 22.881 2.603 -1.259 1.00 52.88 166 LEU A N 1
ATOM 1276 C CA . LEU A 1 166 ? 24.170 2.043 -0.838 1.00 52.88 166 LEU A CA 1
ATOM 1277 C C . LEU A 1 166 ? 24.762 1.107 -1.905 1.00 52.88 166 LEU A C 1
ATOM 1279 O O . LEU A 1 166 ? 25.962 1.148 -2.183 1.00 52.88 166 LEU A O 1
ATOM 1283 N N . THR A 1 167 ? 23.925 0.293 -2.550 1.00 49.69 167 THR A N 1
ATOM 1284 C CA . THR A 1 167 ? 24.369 -0.701 -3.535 1.00 49.69 167 THR A CA 1
ATOM 1285 C C . THR A 1 167 ? 24.804 -0.089 -4.876 1.00 49.69 167 THR A C 1
ATOM 1287 O O . THR A 1 167 ? 25.729 -0.608 -5.511 1.00 49.69 167 THR A O 1
ATOM 1290 N N . TYR A 1 168 ? 24.165 0.995 -5.328 1.00 50.91 168 TYR A N 1
ATOM 1291 C CA . TYR A 1 168 ? 24.548 1.724 -6.543 1.00 50.91 168 TYR A CA 1
ATOM 1292 C C . TYR A 1 168 ? 25.724 2.681 -6.277 1.00 50.91 168 TYR A C 1
ATOM 1294 O O . TYR A 1 168 ? 26.647 2.724 -7.096 1.00 50.91 168 TYR A O 1
ATOM 1302 N N . ALA A 1 169 ? 25.774 3.342 -5.108 1.00 51.19 169 ALA A N 1
ATOM 1303 C CA . ALA A 1 169 ? 26.899 4.199 -4.713 1.00 51.19 169 ALA A CA 1
ATOM 1304 C C . ALA A 1 169 ? 28.221 3.422 -4.610 1.00 51.19 169 ALA A C 1
ATOM 1306 O O . ALA A 1 169 ? 29.230 3.860 -5.160 1.00 51.19 169 ALA A O 1
ATOM 1307 N N . ALA A 1 170 ? 28.209 2.218 -4.023 1.00 53.88 170 ALA A N 1
ATOM 1308 C CA . ALA A 1 170 ? 29.383 1.339 -3.958 1.00 53.88 170 ALA A CA 1
ATOM 1309 C C . ALA A 1 170 ? 29.907 0.893 -5.341 1.00 53.88 170 ALA A C 1
ATOM 1311 O O . ALA A 1 170 ? 31.022 0.389 -5.452 1.00 53.88 170 ALA A O 1
ATOM 1312 N N . ARG A 1 171 ? 29.109 1.061 -6.406 1.00 50.69 171 ARG A N 1
ATOM 1313 C CA . ARG A 1 171 ? 29.464 0.719 -7.792 1.00 50.69 171 ARG A CA 1
ATOM 1314 C C . ARG A 1 171 ? 29.683 1.942 -8.688 1.00 50.69 171 ARG A C 1
ATOM 1316 O O . ARG A 1 171 ? 29.865 1.765 -9.888 1.00 50.69 171 ARG A O 1
ATOM 1323 N N . GLY A 1 172 ? 29.642 3.159 -8.138 1.00 48.84 172 GLY A N 1
ATOM 1324 C CA . GLY A 1 172 ? 29.765 4.400 -8.913 1.00 48.84 172 GLY A CA 1
ATOM 1325 C C . GLY A 1 172 ? 28.624 4.624 -9.915 1.00 48.84 172 GLY A C 1
ATOM 1326 O O . GLY A 1 172 ? 28.775 5.389 -10.864 1.00 48.84 172 GLY A O 1
ATOM 1327 N N . LEU A 1 173 ? 27.489 3.943 -9.734 1.00 49.66 173 LEU A N 1
ATOM 1328 C CA . LEU A 1 173 ? 26.321 4.041 -10.606 1.00 49.66 173 LEU A CA 1
ATOM 1329 C C . LEU A 1 173 ? 25.291 4.982 -9.968 1.00 49.66 173 LEU A C 1
ATOM 1331 O O . LEU A 1 173 ? 25.058 4.933 -8.763 1.00 49.66 173 LEU A O 1
ATOM 1335 N N . ARG A 1 174 ? 24.629 5.823 -10.770 1.00 46.03 174 ARG A N 1
ATOM 1336 C CA . ARG A 1 174 ? 23.426 6.539 -10.317 1.00 46.03 174 ARG A CA 1
ATOM 1337 C C . ARG A 1 174 ? 22.263 5.550 -10.262 1.00 46.03 174 ARG A C 1
ATOM 1339 O O . ARG A 1 174 ? 22.028 4.846 -11.245 1.00 46.03 174 ARG A O 1
ATOM 1346 N N . ALA A 1 175 ? 21.549 5.501 -9.137 1.00 46.94 175 ALA A N 1
ATOM 1347 C CA . ALA A 1 175 ? 20.344 4.692 -8.995 1.00 46.94 175 ALA A CA 1
ATOM 1348 C C . ALA 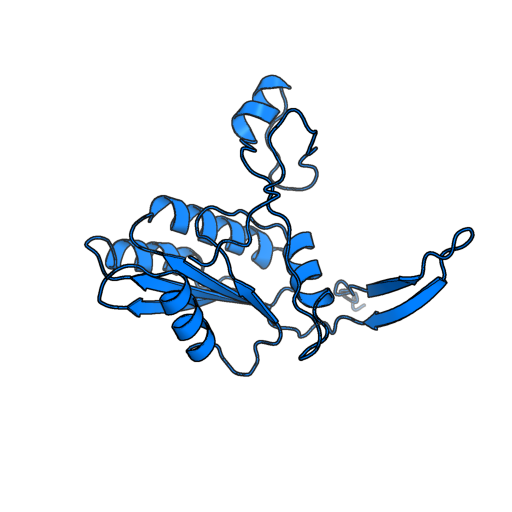A 1 175 ? 19.310 5.157 -10.036 1.00 46.94 175 ALA A C 1
ATOM 1350 O O . ALA A 1 175 ? 18.732 6.234 -9.920 1.00 46.94 175 ALA A O 1
ATOM 1351 N N . ARG A 1 176 ? 19.132 4.378 -11.106 1.00 44.09 176 ARG A N 1
ATOM 1352 C CA . ARG A 1 176 ? 18.012 4.558 -12.032 1.00 44.09 176 ARG A CA 1
ATOM 1353 C C . ARG A 1 176 ? 16.830 3.791 -11.458 1.00 44.09 176 ARG A C 1
ATOM 1355 O O . ARG A 1 176 ? 16.939 2.589 -11.234 1.00 44.09 176 ARG A O 1
ATOM 1362 N N . HIS A 1 177 ? 15.719 4.494 -11.258 1.00 51.22 177 HIS A N 1
ATOM 1363 C CA . HIS A 1 177 ? 14.454 3.947 -10.759 1.00 51.22 177 HIS A CA 1
ATOM 1364 C C . HIS A 1 177 ? 13.825 2.904 -11.704 1.00 51.22 177 HIS A C 1
ATOM 1366 O O . HIS A 1 177 ? 12.904 2.196 -11.318 1.00 51.22 177 HIS A O 1
ATOM 1372 N N . SER A 1 178 ? 14.348 2.743 -12.921 1.00 46.16 178 SER A N 1
ATOM 1373 C CA . SER A 1 178 ? 13.824 1.818 -13.917 1.00 46.16 178 SER A CA 1
ATOM 1374 C C . SER A 1 178 ? 14.905 0.868 -14.446 1.00 46.16 178 SER A C 1
ATOM 1376 O O . SER A 1 178 ? 15.857 1.262 -15.121 1.00 46.16 178 SER A O 1
ATOM 1378 N N . GLY A 1 179 ? 14.736 -0.425 -14.161 1.00 44.41 179 GLY A N 1
ATOM 1379 C CA . GLY A 1 179 ? 15.034 -1.456 -15.161 1.00 44.41 179 GLY A CA 1
ATOM 1380 C C . GLY A 1 179 ? 16.032 -2.557 -14.813 1.00 44.41 179 GLY A C 1
ATOM 1381 O O . GLY A 1 179 ? 16.041 -3.565 -15.507 1.00 44.41 179 GLY A O 1
ATOM 1382 N N . ALA A 1 180 ? 16.856 -2.449 -13.770 1.00 43.81 180 ALA A N 1
ATOM 1383 C CA . ALA A 1 180 ? 17.734 -3.569 -13.410 1.00 43.81 180 ALA A CA 1
ATOM 1384 C C . ALA A 1 180 ? 18.239 -3.476 -11.970 1.00 43.81 180 ALA A C 1
ATOM 1386 O O . ALA A 1 180 ? 19.423 -3.211 -11.728 1.00 43.81 180 ALA A O 1
ATOM 1387 N N . VAL A 1 181 ? 17.362 -3.753 -11.004 1.00 47.25 181 VAL A N 1
ATOM 1388 C CA . VAL A 1 181 ? 17.834 -4.206 -9.695 1.00 47.25 181 VAL A CA 1
ATOM 1389 C C . VAL A 1 181 ? 18.469 -5.577 -9.927 1.00 47.25 181 VAL A C 1
ATOM 1391 O O . VAL A 1 181 ? 17.781 -6.586 -10.060 1.00 47.25 181 VAL A O 1
ATOM 1394 N N . LYS A 1 182 ? 19.801 -5.625 -10.056 1.00 44.50 182 LYS A N 1
ATOM 1395 C CA . LYS A 1 182 ? 20.546 -6.891 -10.075 1.00 44.50 182 LYS A CA 1
ATOM 1396 C C . LYS A 1 182 ? 20.520 -7.466 -8.660 1.00 44.50 182 LYS A C 1
ATOM 1398 O O . LYS A 1 182 ? 21.473 -7.284 -7.904 1.00 44.50 182 LYS A O 1
ATOM 1403 N N . LEU A 1 183 ? 19.412 -8.120 -8.318 1.00 45.97 183 LEU A N 1
ATOM 1404 C CA . LEU A 1 183 ? 19.270 -8.946 -7.125 1.00 45.97 183 LEU A CA 1
ATOM 1405 C C . LEU A 1 183 ? 20.336 -10.045 -7.214 1.00 45.97 183 LEU A C 1
ATOM 1407 O O . LEU A 1 183 ? 20.264 -10.932 -8.061 1.00 45.97 183 LEU A O 1
ATOM 1411 N N . LYS A 1 184 ? 21.391 -9.923 -6.413 1.00 45.84 184 LYS A N 1
ATOM 1412 C CA . LYS A 1 184 ? 22.383 -10.977 -6.195 1.00 45.84 184 LYS A CA 1
ATOM 1413 C C . LYS A 1 184 ? 22.333 -11.341 -4.716 1.00 45.84 184 LYS A C 1
ATOM 1415 O O . LYS A 1 184 ? 22.107 -10.452 -3.895 1.00 45.84 184 LYS A O 1
ATOM 1420 N N . ASP A 1 185 ? 22.613 -12.599 -4.392 1.00 49.00 185 ASP A N 1
ATOM 1421 C CA . ASP A 1 185 ? 22.527 -13.179 -3.036 1.00 49.00 185 ASP A CA 1
ATOM 1422 C C . ASP A 1 185 ? 23.371 -12.463 -1.965 1.00 49.00 185 ASP A C 1
ATOM 1424 O O . ASP A 1 185 ? 23.249 -12.728 -0.778 1.00 49.00 185 ASP A O 1
ATOM 1428 N N . ASN A 1 186 ? 24.227 -11.527 -2.369 1.00 47.62 186 ASN A N 1
ATOM 1429 C CA . ASN A 1 186 ? 25.047 -10.693 -1.500 1.00 47.62 186 ASN A CA 1
ATOM 1430 C C . ASN A 1 186 ? 24.506 -9.262 -1.276 1.00 47.62 186 ASN A C 1
ATOM 1432 O O . ASN A 1 186 ? 25.243 -8.429 -0.757 1.00 47.62 186 ASN A O 1
ATOM 1436 N N . HIS A 1 187 ? 23.259 -8.949 -1.668 1.00 44.25 187 HIS A N 1
ATOM 1437 C CA . HIS A 1 187 ? 22.637 -7.608 -1.519 1.00 44.25 187 HIS A CA 1
ATOM 1438 C C . HIS A 1 187 ? 21.299 -7.619 -0.759 1.00 44.25 187 HIS A C 1
ATOM 1440 O O . HIS A 1 187 ? 20.537 -6.658 -0.854 1.00 44.25 187 HIS A O 1
ATOM 1446 N N . GLY A 1 188 ? 21.001 -8.707 -0.050 1.00 52.09 188 GLY A N 1
ATOM 1447 C CA . GLY A 1 188 ? 19.775 -8.912 0.719 1.00 52.09 188 GLY A CA 1
ATOM 1448 C C . GLY A 1 188 ? 19.417 -10.395 0.791 1.00 52.09 188 GLY A C 1
ATOM 1449 O O . GLY A 1 188 ? 20.199 -11.240 0.358 1.00 52.09 188 GLY A O 1
ATOM 1450 N N . PHE A 1 189 ? 18.243 -10.719 1.322 1.00 48.44 189 PHE A N 1
ATOM 1451 C CA . PHE A 1 189 ? 17.774 -12.103 1.406 1.00 48.44 189 PHE A CA 1
ATOM 1452 C C . PHE A 1 189 ? 16.309 -12.226 0.989 1.00 48.44 189 PHE A C 1
ATOM 1454 O O . PHE A 1 189 ? 15.485 -11.346 1.245 1.00 48.44 189 PHE A O 1
ATOM 1461 N N . TRP A 1 190 ? 15.971 -13.348 0.358 1.00 52.66 190 TRP A N 1
ATOM 1462 C CA . TRP A 1 190 ? 14.586 -13.729 0.099 1.00 52.66 190 TRP A CA 1
ATOM 1463 C C . TRP A 1 190 ? 13.913 -14.091 1.427 1.00 52.66 190 TRP A C 1
ATOM 1465 O O . TRP A 1 190 ? 14.415 -14.947 2.160 1.00 52.66 190 TRP A O 1
ATOM 1475 N N . ARG A 1 191 ? 12.784 -13.458 1.769 1.00 47.72 191 ARG A N 1
ATOM 1476 C CA . ARG A 1 191 ? 12.001 -13.860 2.946 1.00 47.72 191 ARG A CA 1
ATOM 1477 C C . ARG A 1 191 ? 11.341 -15.208 2.653 1.00 47.72 191 ARG A C 1
ATOM 1479 O O . ARG A 1 191 ? 10.309 -15.266 1.997 1.00 47.72 191 ARG A O 1
ATOM 1486 N N . LEU A 1 192 ? 11.934 -16.289 3.158 1.00 46.06 192 LEU A N 1
ATOM 1487 C CA . LEU A 1 192 ? 11.387 -17.649 3.042 1.00 46.06 192 LEU A CA 1
ATOM 1488 C C . LEU A 1 192 ? 10.184 -17.893 3.979 1.00 46.06 192 LEU A C 1
ATOM 1490 O O . LEU A 1 192 ? 9.418 -18.823 3.758 1.00 46.06 192 LEU A O 1
ATOM 1494 N N . TRP A 1 193 ? 9.982 -17.024 4.979 1.00 45.81 193 TRP A N 1
ATOM 1495 C CA . TRP A 1 193 ? 8.905 -17.105 5.974 1.00 45.81 193 TRP A CA 1
ATOM 1496 C C . TRP A 1 193 ? 8.146 -15.770 6.063 1.00 45.81 193 TRP A C 1
ATOM 1498 O O . TRP A 1 193 ? 8.236 -15.054 7.053 1.00 45.81 193 TRP A O 1
ATOM 1508 N N . GLY A 1 194 ? 7.458 -15.391 4.982 1.00 40.84 194 GLY A N 1
ATOM 1509 C CA . GLY A 1 194 ? 6.598 -14.195 4.925 1.00 40.84 194 GLY A CA 1
ATOM 1510 C C . GLY A 1 194 ? 5.107 -14.476 5.150 1.00 40.84 194 GLY A C 1
ATOM 1511 O O . GLY A 1 194 ? 4.305 -13.554 5.137 1.00 40.84 194 GLY A O 1
ATOM 1512 N N . PHE A 1 195 ? 4.721 -15.738 5.353 1.00 50.97 195 PHE A N 1
ATOM 1513 C CA . PHE A 1 195 ? 3.319 -16.170 5.457 1.00 50.97 195 PHE A CA 1
ATOM 1514 C C . PHE A 1 195 ? 2.717 -15.998 6.866 1.00 50.97 195 PHE A C 1
ATOM 1516 O O . PHE A 1 195 ? 1.679 -16.583 7.161 1.00 50.97 195 PHE A O 1
ATOM 1523 N N . GLY A 1 196 ? 3.387 -15.265 7.761 1.00 41.34 196 GLY A N 1
ATOM 1524 C CA . GLY A 1 196 ? 3.023 -15.152 9.173 1.00 41.34 196 GLY A CA 1
ATOM 1525 C C . GLY A 1 196 ? 1.797 -14.271 9.400 1.00 41.34 196 GLY A C 1
ATOM 1526 O O . GLY A 1 196 ? 1.935 -13.075 9.632 1.00 41.34 196 GLY A O 1
ATOM 1527 N N . TRP A 1 197 ? 0.610 -14.875 9.355 1.00 45.75 197 TRP A N 1
ATOM 1528 C CA . TRP A 1 197 ? -0.619 -14.315 9.917 1.00 45.75 197 TRP A CA 1
ATOM 1529 C C . TRP A 1 197 ? -0.717 -14.799 11.368 1.00 45.75 197 TRP A C 1
ATOM 1531 O O . TRP A 1 197 ? -1.323 -15.834 11.640 1.00 45.75 197 TRP A O 1
ATOM 1541 N N . SER A 1 198 ? -0.041 -14.101 12.280 1.00 36.97 198 SER A N 1
ATOM 1542 C CA . SER A 1 198 ? -0.211 -14.259 13.732 1.00 36.97 198 SER A CA 1
ATOM 1543 C C . SER A 1 198 ? -0.805 -12.993 14.316 1.00 36.97 198 SER A C 1
ATOM 1545 O O . SER A 1 198 ? -0.237 -11.922 13.990 1.00 36.97 198 SER A O 1
#

Sequence (198 aa):
MCSKSSSPEAERVVLLLPFQHSRVLRHTHVAAAQVLGVIVPLQGLVEALERLVTNFREVVQDSDLRVVLSIVYFDDQHTLEAAAALEAARGTEGLQTQFTVLTGEFSRSRGVNVGVEAMTSDVEVVFLCDVDVSVTRDFLVRCLASPAQGREVFFPVLFSQHNPILTYAARGLRARHSGAVKLKDNHGFWRLWGFGWS

Organism: Scylla olivacea (NCBI:txid85551)

Secondary structure (DSSP, 8-state):
---------EEEEEEE--SS--EEEEEEEE-TT-EEEEEEEESS-HHHHHHHHHHHHHHHHTSS-EEEEEEEEEPSTTHHHHHHHHHTTTT-TTEEEEEEEE-SS--HHHHHHHHHHHS-TTEEEEEE--TT----HHHHHHHHHS--TTT----PPPEE---HHHHHHTTT----SSS-----TTS-EE-S------

pLDDT: mean 72.75, std 21.96, range [31.94, 96.75]